Protein AF-0000000078223568 (afdb_homodimer)

Foldseek 3Di:
DCLFEDADDPQLADPQQFKFKFAQAKDKAFPVLVVVVVVLCVVLDDPFKDKDFQFDPFDAFDFDPPDDDDPPDDDRDGDGTITIHGHSHTGMDMDTPADPVSCCVRVVVSQVSDPHGMDMDGSVRVVVVVVVVVVCVVVVVVPPCVVVVVVPPDDDPPDDDDPPDPDDDDDPD/DCLFEDADDPQLADPQQFKAKFAQAKDKAFPVLVVVVVVLCVVLDDPFKDKDFQFDPFDAFDAPPPDPDDPPDDDGDGDGTITIHGHSHTGMDMDGPADPVSCCVRVQVSQVSDPHGMDMDGSVRVVVVVVVVVVCVVVVVVPPCVVVVVVPPDDDPPDDDDPPDPDPDDDPD

Radius of gyration: 29.08 Å; Cα contacts (8 Å, |Δi|>4): 515; chains: 2; bounding box: 41×114×75 Å

Secondary structure (DSSP, 8-state):
-GGG-SB-SSS-S-SSSSEEEEESS-EEEEHHHHHHHHHHHHHH--TTEEEEE-SPPS-EEEE---TT--TT-----EEEEEEEE-BT-EEEEEEES--HHHHHHHHHHHGGGSSS-EEEEEHHHHHHHHHHHHHHHHHHSS---HHHHHHT--S-------SSTTSS-SS--/-GGG-SB-SSS-S-SSSSEEEEESS-EEEEHHHHHHHHHHHHHH--TTEEEEE-SPPS-EEEE---TT--TT-----EEEEEEEE-BT-EEEEEEES--HHHHHHHHHHHGGGSSS-EEEEEHHHHHHHHHHHHHHHHHHSS---HHHHHHT--SS------SSTTTT--S--

Organism: Teladorsagia circumcincta (NCBI:txid45464)

pLDDT: mean 78.75, std 25.07, range [25.09, 98.56]

Nearest PDB structures (foldseek):
  8any-assembly1_N  TM=8.316E-01  e=1.718E-14  Homo sapiens
  7nql-assembly1_BQ  TM=8.366E-01  e=3.138E-14  Sus scrofa
  4ce4-assembly1_Q  TM=8.995E-01  e=3.054E-13  Sus scrofa domesticus
  7paq-assembly1_l  TM=8.897E-01  e=9.389E-10  Mycoplasmoides pneumoniae M129
  6ywy-assembly1_K  TM=8.518E-01  e=1.194E-08  Neurospora crassa

Structure (mmCIF, N/CA/C/O backbone):
data_AF-0000000078223568-model_v1
#
loop_
_entity.id
_entity.type
_entity.pdbx_description
1 polymer 'Large ribosomal subunit protein uL16m'
#
loop_
_atom_site.group_PDB
_atom_site.id
_atom_site.type_symbol
_atom_site.label_atom_id
_atom_site.label_alt_id
_atom_site.label_comp_id
_atom_site.label_asym_id
_atom_site.label_entity_id
_atom_site.label_seq_id
_atom_site.pdbx_PDB_ins_code
_atom_site.Cartn_x
_atom_site.Cartn_y
_atom_site.Cartn_z
_atom_site.occupancy
_atom_site.B_iso_or_equiv
_atom_site.auth_seq_id
_atom_site.auth_comp_id
_atom_site.auth_asym_id
_atom_site.auth_atom_id
_atom_site.pdbx_PDB_model_num
ATOM 1 N N . MET A 1 1 ? 10.602 -10.234 -17.859 1 53.25 1 MET A N 1
ATOM 2 C CA . MET A 1 1 ? 10.203 -9.25 -16.859 1 53.25 1 MET A CA 1
ATOM 3 C C . MET A 1 1 ? 10.461 -9.781 -15.445 1 53.25 1 MET A C 1
ATOM 5 O O . MET A 1 1 ? 9.664 -10.555 -14.914 1 53.25 1 MET A O 1
ATOM 9 N N . ILE A 1 2 ? 11.711 -9.672 -15.023 1 70.88 2 ILE A N 1
ATOM 10 C CA . ILE A 1 2 ? 12.422 -10.398 -13.977 1 70.88 2 ILE A CA 1
ATOM 11 C C . ILE A 1 2 ? 11.852 -10.023 -12.617 1 70.88 2 ILE A C 1
ATOM 13 O O . ILE A 1 2 ? 11.828 -10.852 -11.695 1 70.88 2 ILE A O 1
ATOM 17 N N . GLU A 1 3 ? 11.188 -8.914 -12.531 1 81.5 3 GLU A N 1
ATOM 18 C CA . GLU A 1 3 ? 10.773 -8.406 -11.227 1 81.5 3 GLU A CA 1
ATOM 19 C C . GLU A 1 3 ? 9.617 -9.227 -10.664 1 81.5 3 GLU A C 1
ATOM 21 O O . GLU A 1 3 ? 9.445 -9.305 -9.445 1 81.5 3 GLU A O 1
ATOM 26 N N . ALA A 1 4 ? 8.922 -9.883 -11.445 1 83.94 4 ALA A N 1
ATOM 27 C CA . ALA A 1 4 ? 7.746 -10.633 -11 1 83.94 4 ALA A CA 1
ATOM 28 C C . ALA A 1 4 ? 8.047 -12.125 -10.938 1 83.94 4 ALA A C 1
ATOM 30 O O . ALA A 1 4 ? 7.184 -12.922 -10.547 1 83.94 4 ALA A O 1
ATOM 31 N N . ARG A 1 5 ? 9.258 -12.422 -11.234 1 81.88 5 ARG A N 1
ATOM 32 C CA . ARG A 1 5 ? 9.625 -13.828 -11.242 1 81.88 5 ARG A CA 1
ATOM 33 C C . ARG A 1 5 ? 10.07 -14.289 -9.859 1 81.88 5 ARG A C 1
ATOM 35 O O . ARG A 1 5 ? 10.648 -13.516 -9.094 1 81.88 5 ARG A O 1
ATOM 42 N N . GLY A 1 6 ? 9.742 -15.602 -9.562 1 85.44 6 GLY A N 1
ATOM 43 C CA . GLY A 1 6 ? 10.18 -16.188 -8.305 1 85.44 6 GLY A CA 1
ATOM 44 C C . GLY A 1 6 ? 9.086 -16.25 -7.262 1 85.44 6 GLY A C 1
ATOM 45 O O . GLY A 1 6 ? 7.918 -16 -7.566 1 85.44 6 GLY A O 1
ATOM 46 N N . VAL A 1 7 ? 9.484 -16.766 -6.105 1 86 7 VAL A N 1
ATOM 47 C CA . VAL A 1 7 ? 8.516 -16.984 -5.031 1 86 7 VAL A CA 1
ATOM 48 C C . VAL A 1 7 ? 8.75 -15.961 -3.916 1 86 7 VAL A C 1
ATOM 50 O O . VAL A 1 7 ? 9.891 -15.672 -3.562 1 86 7 VAL A O 1
ATOM 53 N N . GLU A 1 8 ? 7.633 -15.375 -3.516 1 89.56 8 GLU A N 1
ATOM 54 C CA . GLU A 1 8 ? 7.695 -14.492 -2.352 1 89.56 8 GLU A CA 1
ATOM 55 C C . GLU A 1 8 ? 8.07 -15.273 -1.093 1 89.56 8 GLU A C 1
ATOM 57 O O . GLU A 1 8 ? 7.488 -16.312 -0.804 1 89.56 8 GLU A O 1
ATOM 62 N N . GLU A 1 9 ? 8.953 -14.742 -0.254 1 83.88 9 GLU A N 1
ATOM 63 C CA . GLU A 1 9 ? 9.438 -15.484 0.906 1 83.88 9 GLU A CA 1
ATOM 64 C C . GLU A 1 9 ? 8.961 -14.844 2.207 1 83.88 9 GLU A C 1
ATOM 66 O O . GLU A 1 9 ? 8.844 -15.523 3.23 1 83.88 9 GLU A O 1
ATOM 71 N N . VAL A 1 10 ? 8.633 -13.641 2.16 1 85.06 10 VAL A N 1
ATOM 72 C CA . VAL A 1 10 ? 8.43 -12.914 3.41 1 85.06 10 VAL A CA 1
ATOM 73 C C . VAL A 1 10 ? 6.945 -12.625 3.605 1 85.06 10 VAL A C 1
ATOM 75 O O . VAL A 1 10 ? 6.387 -12.891 4.676 1 85.06 10 VAL A O 1
ATOM 78 N N . HIS A 1 11 ? 6.242 -12.164 2.637 1 91.06 11 HIS A N 1
ATOM 79 C CA . HIS A 1 11 ? 4.875 -11.672 2.764 1 91.06 11 HIS A CA 1
ATOM 80 C C . HIS A 1 11 ? 3.865 -12.719 2.307 1 91.06 11 HIS A C 1
ATOM 82 O O . HIS A 1 11 ? 2.957 -12.414 1.529 1 91.06 11 HIS A O 1
ATOM 88 N N . THR A 1 12 ? 4.059 -13.945 2.879 1 92.5 12 THR A N 1
ATOM 89 C CA . THR A 1 12 ? 3.219 -15.055 2.453 1 92.5 12 THR A CA 1
ATOM 90 C C . THR A 1 12 ? 2.184 -15.398 3.523 1 92.5 12 THR A C 1
ATOM 92 O O . THR A 1 12 ? 1.372 -16.312 3.344 1 92.5 12 THR A O 1
ATOM 95 N N . GLU A 1 13 ? 2.215 -14.609 4.645 1 93.88 13 GLU A N 1
ATOM 96 C CA . GLU A 1 13 ? 1.287 -14.852 5.746 1 93.88 13 GLU A CA 1
ATOM 97 C C . GLU A 1 13 ? 0.351 -13.664 5.945 1 93.88 13 GLU A C 1
ATOM 99 O O . GLU A 1 13 ? 0.697 -12.531 5.609 1 93.88 13 GLU A O 1
ATOM 104 N N . LEU A 1 14 ? -0.783 -14.016 6.535 1 94.38 14 LEU A N 1
ATOM 105 C CA . LEU A 1 14 ? -1.735 -12.969 6.871 1 94.38 14 LEU A CA 1
ATOM 106 C C . LEU A 1 14 ? -1.39 -12.328 8.211 1 94.38 14 LEU A C 1
ATOM 108 O O . LEU A 1 14 ? -1.315 -13.016 9.234 1 94.38 14 LEU A O 1
ATOM 112 N N . ILE A 1 15 ? -1.314 -11.055 8.219 1 91.25 15 ILE A N 1
ATOM 113 C CA . ILE A 1 15 ? -0.954 -10.32 9.43 1 91.25 15 ILE A CA 1
ATOM 114 C C . ILE A 1 15 ? -2.145 -10.289 10.391 1 91.25 15 ILE A C 1
ATOM 116 O O . ILE A 1 15 ? -1.977 -10.414 11.602 1 91.25 15 ILE A O 1
ATOM 120 N N . HIS A 1 16 ? -3.307 -10.109 9.844 1 92.25 16 HIS A N 1
ATOM 121 C CA . HIS A 1 16 ? -4.504 -10.008 10.672 1 92.25 16 HIS A CA 1
ATOM 122 C C . HIS A 1 16 ? -5.191 -11.359 10.812 1 92.25 16 HIS A C 1
ATOM 124 O O . HIS A 1 16 ? -6.258 -11.453 11.422 1 92.25 16 HIS A O 1
ATOM 130 N N . GLU A 1 17 ? -4.699 -12.328 10.125 1 94.56 17 GLU A N 1
ATOM 131 C CA . GLU A 1 17 ? -5.027 -13.734 10.312 1 94.56 17 GLU A CA 1
ATOM 132 C C . GLU A 1 17 ? -6.5 -14.008 10.008 1 94.56 17 GLU A C 1
ATOM 134 O O . GLU A 1 17 ? -7.176 -14.703 10.766 1 94.56 17 GLU A O 1
ATOM 139 N N . GLN A 1 18 ? -7.008 -13.406 9.047 1 96.19 18 GLN A N 1
ATOM 140 C CA . GLN A 1 18 ? -8.391 -13.664 8.68 1 96.19 18 GLN A CA 1
ATOM 141 C C . GLN A 1 18 ? -8.516 -14.031 7.199 1 96.19 18 GLN A C 1
ATOM 143 O O . GLN A 1 18 ? -8.375 -15.195 6.828 1 96.19 18 GLN A O 1
ATOM 148 N N . TYR A 1 19 ? -8.57 -13.008 6.27 1 98 19 TYR A N 1
ATOM 149 C CA . TYR A 1 19 ? -8.797 -13.352 4.871 1 98 19 TYR A CA 1
ATOM 150 C C . TYR A 1 19 ? -7.973 -12.461 3.947 1 98 19 TYR A C 1
ATOM 152 O O . TYR A 1 19 ? -7.504 -11.398 4.355 1 98 19 TYR A O 1
ATOM 160 N N . GLY A 1 20 ? -7.762 -12.945 2.705 1 98.12 20 GLY A N 1
ATOM 161 C CA . GLY A 1 20 ? -7.055 -12.109 1.748 1 98.12 20 GLY A CA 1
ATOM 162 C C . GLY A 1 20 ? -6.973 -12.719 0.365 1 98.12 20 GLY A C 1
ATOM 163 O O . GLY A 1 20 ? -7.699 -13.664 0.055 1 98.12 20 GLY A O 1
ATOM 164 N N . LEU A 1 21 ? -6.254 -12.039 -0.478 1 98.56 21 LEU A N 1
ATOM 165 C CA . LEU A 1 21 ? -5.906 -12.516 -1.815 1 98.56 21 LEU A CA 1
ATOM 166 C C . LEU A 1 21 ? -4.414 -12.797 -1.92 1 98.56 21 LEU A C 1
ATOM 168 O O . LEU A 1 21 ? -3.592 -12.016 -1.431 1 98.56 21 LEU A O 1
ATOM 172 N N . ALA A 1 22 ? -4.109 -13.938 -2.537 1 98.31 22 ALA A N 1
ATOM 173 C CA . ALA A 1 22 ? -2.703 -14.305 -2.711 1 98.31 22 ALA A CA 1
ATOM 174 C C . ALA A 1 22 ? -2.41 -14.68 -4.16 1 98.31 22 ALA A C 1
ATOM 176 O O . ALA A 1 22 ? -3.225 -15.336 -4.812 1 98.31 22 ALA A O 1
ATOM 177 N N . ALA A 1 23 ? -1.229 -14.281 -4.598 1 98.31 23 ALA A N 1
ATOM 178 C CA . ALA A 1 23 ? -0.79 -14.664 -5.938 1 98.31 23 ALA A CA 1
ATOM 179 C C . ALA A 1 23 ? -0.414 -16.141 -5.988 1 98.31 23 ALA A C 1
ATOM 181 O O . ALA A 1 23 ? 0.386 -16.609 -5.18 1 98.31 23 ALA A O 1
ATOM 182 N N . ILE A 1 24 ? -1.039 -16.844 -6.953 1 96.88 24 ILE A N 1
ATOM 183 C CA . ILE A 1 24 ? -0.607 -18.219 -7.203 1 96.88 24 ILE A CA 1
ATOM 184 C C . ILE A 1 24 ? 0.678 -18.203 -8.031 1 96.88 24 ILE A C 1
ATOM 186 O O . ILE A 1 24 ? 1.633 -18.922 -7.707 1 96.88 24 ILE A O 1
ATOM 190 N N . SER A 1 25 ? 0.684 -17.406 -9.062 1 96.44 25 SER A N 1
ATOM 191 C CA . SER A 1 25 ? 1.869 -17.125 -9.867 1 96.44 25 SER A CA 1
ATOM 192 C C . SER A 1 25 ? 2.16 -15.625 -9.922 1 96.44 25 SER A C 1
ATOM 194 O O . SER A 1 25 ? 1.294 -14.812 -9.602 1 96.44 25 SER A O 1
ATOM 196 N N . GLY A 1 26 ? 3.369 -15.312 -10.289 1 95.81 26 GLY A N 1
ATOM 197 C CA . GLY A 1 26 ? 3.75 -13.914 -10.359 1 95.81 26 GLY A CA 1
ATOM 198 C C . GLY A 1 26 ? 3.092 -13.172 -11.516 1 95.81 26 GLY A C 1
ATOM 199 O O . GLY A 1 26 ? 2.568 -13.797 -12.438 1 95.81 26 GLY A O 1
ATOM 200 N N . GLY A 1 27 ? 3.102 -11.812 -11.375 1 97.12 27 GLY A N 1
ATOM 201 C CA . GLY A 1 27 ? 2.52 -10.969 -12.414 1 97.12 27 GLY A CA 1
ATOM 202 C C . GLY A 1 27 ? 2.609 -9.492 -12.094 1 97.12 27 GLY A C 1
ATOM 203 O O . GLY A 1 27 ? 3.416 -9.078 -11.266 1 97.12 27 GLY A O 1
ATOM 204 N N . PHE A 1 28 ? 1.797 -8.719 -12.891 1 97.25 28 PHE A N 1
ATOM 205 C CA . PHE A 1 28 ? 1.845 -7.266 -12.766 1 97.25 28 PHE A CA 1
ATOM 206 C C . PHE A 1 28 ? 0.455 -6.699 -12.508 1 97.25 28 PHE A C 1
ATOM 208 O O . PHE A 1 28 ? -0.512 -7.09 -13.172 1 97.25 28 PHE A O 1
ATOM 215 N N . ILE A 1 29 ? 0.398 -5.793 -11.539 1 97.88 29 ILE A N 1
ATOM 216 C CA . ILE A 1 29 ? -0.864 -5.137 -11.219 1 97.88 29 ILE A CA 1
ATOM 217 C C . ILE A 1 29 ? -0.844 -3.699 -11.742 1 97.88 29 ILE A C 1
ATOM 219 O O . ILE A 1 29 ? 0.101 -2.951 -11.477 1 97.88 29 ILE A O 1
ATOM 223 N N . THR A 1 30 ? -1.879 -3.307 -12.461 1 96.19 30 THR A N 1
ATOM 224 C CA . THR A 1 30 ? -1.957 -1.97 -13.039 1 96.19 30 THR A CA 1
ATOM 225 C C . THR A 1 30 ? -2.754 -1.035 -12.133 1 96.19 30 THR A C 1
ATOM 227 O O . THR A 1 30 ? -3.461 -1.489 -11.227 1 96.19 30 THR A O 1
ATOM 230 N N . ALA A 1 31 ? -2.658 0.25 -12.438 1 95.81 31 ALA A N 1
ATOM 231 C CA . ALA A 1 31 ? -3.461 1.223 -11.695 1 95.81 31 ALA A CA 1
ATOM 232 C C . ALA A 1 31 ? -4.953 0.974 -11.898 1 95.81 31 ALA A C 1
ATOM 234 O O . ALA A 1 31 ? -5.758 1.194 -10.992 1 95.81 31 ALA A O 1
ATOM 235 N N . GLU A 1 32 ? -5.277 0.503 -13.039 1 95.38 32 GLU A N 1
ATOM 236 C CA . GLU A 1 32 ? -6.672 0.173 -13.328 1 95.38 32 GLU A CA 1
ATOM 237 C C . GLU A 1 32 ? -7.152 -0.989 -12.461 1 95.38 32 GLU A C 1
ATOM 239 O O . GLU A 1 32 ? -8.305 -1.002 -12.016 1 95.38 32 GLU A O 1
ATOM 244 N N . ASP A 1 33 ? -6.301 -1.96 -12.344 1 97.69 33 ASP A N 1
ATOM 245 C CA . ASP A 1 33 ? -6.621 -3.068 -11.453 1 97.69 33 ASP A CA 1
ATOM 246 C C . ASP A 1 33 ? -6.852 -2.574 -10.023 1 97.69 33 ASP A C 1
ATOM 248 O O . ASP A 1 33 ? -7.84 -2.947 -9.383 1 97.69 33 ASP A O 1
ATOM 252 N N . PHE A 1 34 ? -5.969 -1.743 -9.57 1 98.06 34 PHE A N 1
ATOM 253 C CA . PHE A 1 34 ? -6.109 -1.183 -8.234 1 98.06 34 PHE A CA 1
ATOM 254 C C . PHE A 1 34 ? -7.418 -0.414 -8.102 1 98.06 34 PHE A C 1
ATOM 256 O O . PHE A 1 34 ? -8.117 -0.537 -7.094 1 98.06 34 PHE A O 1
ATOM 263 N N . LYS A 1 35 ? -7.727 0.377 -9.102 1 97.38 35 LYS A N 1
ATOM 264 C CA . LYS A 1 35 ? -8.977 1.132 -9.086 1 97.38 35 LYS A CA 1
ATOM 265 C C . LYS A 1 35 ? -10.18 0.202 -8.953 1 97.38 35 LYS A C 1
ATOM 267 O O . LYS A 1 35 ? -11.031 0.398 -8.086 1 97.38 35 LYS A O 1
ATOM 272 N N . PHE A 1 36 ? -10.18 -0.738 -9.781 1 97.38 36 PHE A N 1
ATOM 273 C CA . PHE A 1 36 ? -11.297 -1.672 -9.805 1 97.38 36 PHE A CA 1
ATOM 274 C C . PHE A 1 36 ? -11.469 -2.34 -8.445 1 97.38 36 PHE A C 1
ATOM 276 O O . PHE A 1 36 ? -12.57 -2.354 -7.895 1 97.38 36 PHE A O 1
ATOM 283 N N . ILE A 1 37 ? -10.43 -2.818 -7.891 1 97.69 37 ILE A N 1
ATOM 284 C CA . ILE A 1 37 ? -10.461 -3.559 -6.633 1 97.69 37 ILE A CA 1
ATOM 285 C C . ILE A 1 37 ? -10.812 -2.611 -5.484 1 97.69 37 ILE A C 1
ATOM 287 O O . ILE A 1 37 ? -11.625 -2.943 -4.625 1 97.69 37 ILE A O 1
ATOM 291 N N . GLN A 1 38 ? -10.195 -1.481 -5.52 1 96.38 38 GLN A N 1
ATOM 292 C CA . GLN A 1 38 ? -10.453 -0.484 -4.484 1 96.38 38 GLN A CA 1
ATOM 293 C C . GLN A 1 38 ? -11.93 -0.117 -4.43 1 96.38 38 GLN A C 1
ATOM 295 O O . GLN A 1 38 ? -12.531 -0.089 -3.352 1 96.38 38 GLN A O 1
ATOM 300 N N . GLU A 1 39 ? -12.469 0.148 -5.508 1 96.06 39 GLU A N 1
ATOM 301 C CA . GLU A 1 39 ? -13.875 0.542 -5.559 1 96.06 39 GLU A CA 1
ATOM 302 C C . GLU A 1 39 ? -14.781 -0.577 -5.055 1 96.06 39 GLU A C 1
ATOM 304 O O . GLU A 1 39 ? -15.742 -0.322 -4.32 1 96.06 39 GLU A O 1
ATOM 309 N N . ARG A 1 40 ? -14.508 -1.77 -5.457 1 96.31 40 ARG A N 1
ATOM 310 C CA . ARG A 1 40 ? -15.328 -2.91 -5.059 1 96.31 40 ARG A CA 1
ATOM 311 C C . ARG A 1 40 ? -15.188 -3.193 -3.568 1 96.31 40 ARG A C 1
ATOM 313 O O . ARG A 1 40 ? -16.172 -3.475 -2.887 1 96.31 40 ARG A O 1
ATOM 320 N N . VAL A 1 41 ? -13.984 -3.102 -3.111 1 95.94 41 VAL A N 1
ATOM 321 C CA . VAL A 1 41 ? -13.734 -3.314 -1.689 1 95.94 41 VAL A CA 1
ATOM 322 C C . VAL A 1 41 ? -14.445 -2.246 -0.869 1 95.94 41 VAL A C 1
ATOM 324 O O . VAL A 1 41 ? -15.117 -2.559 0.118 1 95.94 41 VAL A O 1
ATOM 327 N N . ASN A 1 42 ? -14.32 -1.02 -1.325 1 93.31 42 ASN A N 1
ATOM 328 C CA . ASN A 1 42 ? -14.938 0.082 -0.601 1 93.31 42 ASN A CA 1
ATOM 329 C C . ASN A 1 42 ? -16.453 -0.068 -0.549 1 93.31 42 ASN A C 1
ATOM 331 O O . ASN A 1 42 ? -17.094 0.282 0.45 1 93.31 42 ASN A O 1
ATOM 335 N N . LYS A 1 43 ? -17.031 -0.569 -1.552 1 95.62 43 LYS A N 1
ATOM 336 C CA . LYS A 1 43 ? -18.469 -0.742 -1.647 1 95.62 43 LYS A CA 1
ATOM 337 C C . LYS A 1 43 ? -18.953 -1.862 -0.731 1 95.62 43 LYS A C 1
ATOM 339 O O . LYS A 1 43 ? -20.062 -1.808 -0.209 1 95.62 43 LYS A O 1
ATOM 344 N N . ASN A 1 44 ? -18.156 -2.832 -0.478 1 96 44 ASN A N 1
ATOM 345 C CA . ASN A 1 44 ? -18.609 -4.035 0.217 1 96 44 ASN A CA 1
ATOM 346 C C . ASN A 1 44 ? -18.25 -3.99 1.7 1 96 44 ASN A C 1
ATOM 348 O O . ASN A 1 44 ? -18.812 -4.738 2.502 1 96 44 ASN A O 1
ATOM 352 N N . LEU A 1 45 ? -17.219 -3.16 2.039 1 95.19 45 LEU A N 1
ATOM 353 C CA . LEU A 1 45 ? -16.797 -3.105 3.432 1 95.19 45 LEU A CA 1
ATOM 354 C C . LEU A 1 45 ? -17.859 -2.461 4.309 1 95.19 45 LEU A C 1
ATOM 356 O O . LEU A 1 45 ? -18.469 -1.455 3.924 1 95.19 45 LEU A O 1
ATOM 360 N N . ARG A 1 46 ? -18.125 -3.078 5.488 1 94.75 46 ARG A N 1
ATOM 361 C CA . ARG A 1 46 ? -19.078 -2.561 6.465 1 94.75 46 ARG A CA 1
ATOM 362 C C . ARG A 1 46 ? -18.359 -1.979 7.676 1 94.75 46 ARG A C 1
ATOM 364 O O . ARG A 1 46 ? -17.125 -1.955 7.719 1 94.75 46 ARG A O 1
ATOM 371 N N . ASP A 1 47 ? -19.172 -1.557 8.648 1 91.81 47 ASP A N 1
ATOM 372 C CA . ASP A 1 47 ? -18.609 -0.979 9.867 1 91.81 47 ASP A CA 1
ATOM 373 C C . ASP A 1 47 ? -17.719 -1.984 10.586 1 91.81 47 ASP A C 1
ATOM 375 O O . ASP A 1 47 ? -18.047 -3.168 10.672 1 91.81 47 ASP A O 1
ATOM 379 N N . ARG A 1 48 ? -16.562 -1.591 11.109 1 94.88 48 ARG A N 1
ATOM 380 C CA . ARG A 1 48 ? -15.609 -2.361 11.906 1 94.88 48 ARG A CA 1
ATOM 381 C C . ARG A 1 48 ? -14.914 -3.418 11.047 1 94.88 48 ARG A C 1
ATOM 383 O O . ARG A 1 48 ? -14.508 -4.461 11.562 1 94.88 48 ARG A O 1
ATOM 390 N N . GLN A 1 49 ? -14.992 -3.232 9.703 1 95.94 49 GLN A N 1
ATOM 391 C CA . GLN A 1 49 ? -14.211 -4.039 8.766 1 95.94 49 GLN A CA 1
ATOM 392 C C . GLN A 1 49 ? -13.133 -3.205 8.094 1 95.94 49 GLN A C 1
ATOM 394 O O . GLN A 1 49 ? -13.227 -1.977 8.047 1 95.94 49 GLN A O 1
ATOM 399 N N . PHE A 1 50 ? -12.039 -3.887 7.633 1 94.25 50 PHE A N 1
ATOM 400 C CA . PHE A 1 50 ? -10.969 -3.143 6.98 1 94.25 50 PHE A CA 1
ATOM 401 C C . PHE A 1 50 ? -10.359 -3.953 5.844 1 94.25 50 PHE A C 1
ATOM 403 O O . PHE A 1 50 ? -10.539 -5.172 5.777 1 94.25 50 PHE A O 1
ATOM 410 N N . ALA A 1 51 ? -9.773 -3.219 4.961 1 96.38 51 ALA A N 1
ATOM 411 C CA . ALA A 1 51 ? -8.961 -3.787 3.891 1 96.38 51 ALA A CA 1
ATOM 412 C C . ALA A 1 51 ? -7.613 -3.08 3.797 1 96.38 51 ALA A C 1
ATOM 414 O O . ALA A 1 51 ? -7.539 -1.852 3.879 1 96.38 51 ALA A O 1
ATOM 415 N N . ILE A 1 52 ? -6.539 -3.895 3.635 1 95.19 52 ILE A N 1
ATOM 416 C CA . ILE A 1 52 ? -5.184 -3.354 3.596 1 95.19 52 ILE A CA 1
ATOM 417 C C . ILE A 1 52 ? -4.422 -3.951 2.416 1 95.19 52 ILE A C 1
ATOM 419 O O . ILE A 1 52 ? -4.379 -5.172 2.25 1 95.19 52 ILE A O 1
ATOM 423 N N . TRP A 1 53 ? -3.889 -3.08 1.62 1 97.5 53 TRP A N 1
ATOM 424 C CA . TRP A 1 53 ? -3.01 -3.543 0.552 1 97.5 53 TRP A CA 1
ATOM 425 C C . TRP A 1 53 ? -1.701 -4.086 1.12 1 97.5 53 TRP A C 1
ATOM 427 O O . TRP A 1 53 ? -1.108 -3.48 2.016 1 97.5 53 TRP A O 1
ATOM 437 N N . ARG A 1 54 ? -1.273 -5.188 0.581 1 97.12 54 ARG A N 1
ATOM 438 C CA . ARG A 1 54 ? -0.046 -5.828 1.04 1 97.12 54 ARG A CA 1
ATOM 439 C C . ARG A 1 54 ? 1.014 -5.836 -0.056 1 97.12 54 ARG A C 1
ATOM 441 O O . ARG A 1 54 ? 1.926 -6.664 -0.042 1 97.12 54 ARG A O 1
ATOM 448 N N . VAL A 1 55 ? 0.841 -5.012 -1.041 1 97.25 55 VAL A N 1
ATOM 449 C CA . VAL A 1 55 ? 1.804 -4.812 -2.119 1 97.25 55 VAL A CA 1
ATOM 450 C C . VAL A 1 55 ? 2.076 -3.318 -2.297 1 97.25 55 VAL A C 1
ATOM 452 O O . VAL A 1 55 ? 1.289 -2.48 -1.851 1 97.25 55 VAL A O 1
ATOM 455 N N . ASP A 1 56 ? 3.133 -3.025 -2.936 1 96.62 56 ASP A N 1
ATOM 456 C CA . ASP A 1 56 ? 3.502 -1.633 -3.174 1 96.62 56 ASP A CA 1
ATOM 457 C C . ASP A 1 56 ? 2.617 -1.006 -4.25 1 96.62 56 ASP A C 1
ATOM 459 O O . ASP A 1 56 ? 2.059 -1.713 -5.09 1 96.62 56 ASP A O 1
ATOM 463 N N . PRO A 1 57 ? 2.533 0.344 -4.25 1 98.19 57 PRO A N 1
ATOM 464 C CA . PRO A 1 57 ? 1.884 1.011 -5.379 1 98.19 57 PRO A CA 1
ATOM 465 C C . PRO A 1 57 ? 2.633 0.804 -6.695 1 98.19 57 PRO A C 1
ATOM 467 O O . PRO A 1 57 ? 3.812 0.446 -6.688 1 98.19 57 PRO A O 1
ATOM 470 N N . PRO A 1 58 ? 1.933 0.999 -7.781 1 97.69 58 PRO A N 1
ATOM 471 C CA . PRO A 1 58 ? 2.619 0.892 -9.07 1 97.69 58 PRO A CA 1
ATOM 472 C C . PRO A 1 58 ? 3.781 1.874 -9.203 1 97.69 58 PRO A C 1
ATOM 474 O O . PRO A 1 58 ? 3.6 3.08 -9.016 1 97.69 58 PRO A O 1
ATOM 477 N N . TRP A 1 59 ? 4.891 1.347 -9.508 1 94.38 59 TRP A N 1
ATOM 478 C CA . TRP A 1 59 ? 6.074 2.197 -9.586 1 94.38 59 TRP A CA 1
ATOM 479 C C . TRP A 1 59 ? 6.941 1.816 -10.773 1 94.38 59 TRP A C 1
ATOM 481 O O . TRP A 1 59 ? 7.781 2.605 -11.219 1 94.38 59 TRP A O 1
ATOM 491 N N . LEU A 1 60 ? 6.844 0.616 -11.289 1 94.31 60 LEU A N 1
ATOM 492 C CA . LEU A 1 60 ? 7.672 0.1 -12.375 1 94.31 60 LEU A CA 1
ATOM 493 C C . LEU A 1 60 ? 7.148 0.566 -13.727 1 94.31 60 LEU A C 1
ATOM 495 O O . LEU A 1 60 ? 6.039 0.202 -14.125 1 94.31 60 LEU A O 1
ATOM 499 N N . PRO A 1 61 ? 7.945 1.334 -14.508 1 92.56 61 PRO A N 1
ATOM 500 C CA . PRO A 1 61 ? 7.469 1.84 -15.797 1 92.56 61 PRO A CA 1
ATOM 501 C C . PRO A 1 61 ? 7.422 0.759 -16.875 1 92.56 61 PRO A C 1
ATOM 503 O O . PRO A 1 61 ? 8.297 -0.113 -16.922 1 92.56 61 PRO A O 1
ATOM 506 N N . ARG A 1 62 ? 6.355 0.799 -17.609 1 89 62 ARG A N 1
ATOM 507 C CA . ARG A 1 62 ? 6.234 -0.033 -18.812 1 89 62 ARG A CA 1
ATOM 508 C C . ARG A 1 62 ? 6.129 0.823 -20.062 1 89 62 ARG A C 1
ATOM 510 O O . ARG A 1 62 ? 5.422 1.832 -20.078 1 89 62 ARG A O 1
ATOM 517 N N . THR A 1 63 ? 7.035 0.528 -21.062 1 80.75 63 THR A N 1
ATOM 518 C CA . THR A 1 63 ? 7.059 1.317 -22.281 1 80.75 63 THR A CA 1
ATOM 519 C C . THR A 1 63 ? 6.348 0.582 -23.422 1 80.75 63 THR A C 1
ATOM 521 O O . THR A 1 63 ? 6.234 -0.645 -23.391 1 80.75 63 THR A O 1
ATOM 524 N N . LYS A 1 64 ? 5.539 1.382 -24.188 1 66.38 64 LYS A N 1
ATOM 525 C CA . LYS A 1 64 ? 4.949 0.82 -25.406 1 66.38 64 LYS A CA 1
ATOM 526 C C . LYS A 1 64 ? 5.996 0.658 -26.5 1 66.38 64 LYS A C 1
ATOM 528 O O . LYS A 1 64 ? 6.777 1.574 -26.75 1 66.38 64 LYS A O 1
ATOM 533 N N . LYS A 1 65 ? 6.289 -0.595 -26.656 1 57.88 65 LYS A N 1
ATOM 534 C CA . LYS A 1 65 ? 7.102 -0.729 -27.859 1 57.88 65 LYS A CA 1
ATOM 535 C C . LYS A 1 65 ? 6.344 -0.242 -29.094 1 57.88 65 LYS A C 1
ATOM 537 O O . LYS A 1 65 ? 5.199 -0.635 -29.312 1 57.88 65 LYS A O 1
ATOM 542 N N . ALA A 1 66 ? 6.559 0.905 -29.562 1 52.84 66 ALA A N 1
ATOM 543 C CA . ALA A 1 66 ? 5.957 1.303 -30.844 1 52.84 66 ALA A CA 1
ATOM 544 C C . ALA A 1 66 ? 6.23 0.265 -31.922 1 52.84 66 ALA A C 1
ATOM 546 O O . ALA A 1 66 ? 7.355 -0.223 -32.062 1 52.84 66 ALA A O 1
ATOM 547 N N . GLN A 1 67 ? 5.215 -0.247 -32.375 1 48.22 67 GLN A N 1
ATOM 548 C CA . GLN A 1 67 ? 5.371 -0.927 -33.656 1 48.22 67 GLN A CA 1
ATOM 549 C C . GLN A 1 67 ? 6.141 -0.06 -34.656 1 48.22 67 GLN A C 1
ATOM 551 O O . GLN A 1 67 ? 5.801 1.107 -34.844 1 48.22 67 GLN A O 1
ATOM 556 N N . GLY A 1 68 ? 7.41 -0.427 -35.094 1 54.53 68 GLY A N 1
ATOM 557 C CA . GLY A 1 68 ? 8.219 0.079 -36.188 1 54.53 68 GLY A CA 1
ATOM 558 C C . GLY A 1 68 ? 9.445 0.84 -35.719 1 54.53 68 GLY A C 1
ATOM 559 O O . GLY A 1 68 ? 10.016 1.627 -36.5 1 54.53 68 GLY A O 1
ATOM 560 N N . THR A 1 69 ? 9.445 1.075 -34.469 1 52.38 69 THR A N 1
ATOM 561 C CA . THR A 1 69 ? 10.625 1.895 -34.219 1 52.38 69 THR A CA 1
ATOM 562 C C . THR A 1 69 ? 11.898 1.076 -34.406 1 52.38 69 THR A C 1
ATOM 564 O O . THR A 1 69 ? 11.992 -0.053 -33.906 1 52.38 69 THR A O 1
ATOM 567 N N . ARG A 1 70 ? 12.695 1.438 -35.438 1 51.66 70 ARG A N 1
ATOM 568 C CA . ARG A 1 70 ? 14.047 0.961 -35.688 1 51.66 70 ARG A CA 1
ATOM 569 C C . ARG A 1 70 ? 14.867 0.91 -34.406 1 51.66 70 ARG A C 1
ATOM 571 O O . ARG A 1 70 ? 14.594 1.653 -33.469 1 51.66 70 ARG A O 1
ATOM 578 N N . LEU A 1 71 ? 15.57 0.037 -34.125 1 56.47 71 LEU A N 1
ATOM 579 C CA . LEU A 1 71 ? 16.391 -0.334 -32.969 1 56.47 71 LEU A CA 1
ATOM 580 C C . LEU A 1 71 ? 16.938 0.905 -32.25 1 56.47 71 LEU A C 1
ATOM 582 O O . LEU A 1 71 ? 17.094 0.919 -31.047 1 56.47 71 LEU A O 1
ATOM 586 N N . GLY A 1 72 ? 17.281 1.846 -32.969 1 50.47 72 GLY A N 1
ATOM 587 C CA . GLY A 1 72 ? 17.953 3.059 -32.531 1 50.47 72 GLY A CA 1
ATOM 588 C C . GLY A 1 72 ? 17 4.102 -31.984 1 50.47 72 GLY A C 1
ATOM 589 O O . GLY A 1 72 ? 17.406 5.25 -31.75 1 50.47 72 GLY A O 1
ATOM 590 N N . GLY A 1 73 ? 15.719 3.973 -32.188 1 48.09 73 GLY A N 1
ATOM 591 C CA . GLY A 1 73 ? 14.867 5.133 -31.953 1 48.09 73 GLY A CA 1
ATOM 592 C C . GLY A 1 73 ? 14.688 5.449 -30.484 1 48.09 73 GLY A C 1
ATOM 593 O O . GLY A 1 73 ? 15.039 4.645 -29.625 1 48.09 73 GLY A O 1
ATOM 594 N N . GLY A 1 74 ? 14.062 6.805 -30.109 1 50.53 74 GLY A N 1
ATOM 595 C CA . GLY A 1 74 ? 13.852 7.551 -28.875 1 50.53 74 GLY A CA 1
ATOM 596 C C . GLY A 1 74 ? 13.219 6.723 -27.781 1 50.53 74 GLY A C 1
ATOM 597 O O . GLY A 1 74 ? 12.805 5.586 -28.016 1 50.53 74 GLY A O 1
ATOM 598 N N . LYS A 1 75 ? 13.562 7.18 -26.594 1 51.81 75 LYS A N 1
ATOM 599 C CA . LYS A 1 75 ? 13.039 6.582 -25.359 1 51.81 75 LYS A CA 1
ATOM 600 C C . LYS A 1 75 ? 11.531 6.355 -25.469 1 51.81 75 LYS A C 1
ATOM 602 O O . LYS A 1 75 ? 10.797 7.246 -25.906 1 51.81 75 LYS A O 1
ATOM 607 N N . GLY A 1 76 ? 11.141 5.176 -25.938 1 52.88 76 GLY A N 1
ATOM 608 C CA . GLY A 1 76 ? 9.711 4.91 -25.938 1 52.88 76 GLY A CA 1
ATOM 609 C C . GLY A 1 76 ? 8.977 5.605 -24.797 1 52.88 76 GLY A C 1
ATOM 610 O O . GLY A 1 76 ? 9.57 5.906 -23.766 1 52.88 76 GLY A O 1
ATOM 611 N N . SER A 1 77 ? 7.953 6.402 -25.078 1 66.88 77 SER A N 1
ATOM 612 C CA . SER A 1 77 ? 7.152 7.137 -24.109 1 66.88 77 SER A CA 1
ATOM 613 C C . SER A 1 77 ? 6.547 6.203 -23.062 1 66.88 77 SER A C 1
ATOM 615 O O . SER A 1 77 ? 6.086 5.109 -23.406 1 66.88 77 SER A O 1
ATOM 617 N N . ILE A 1 78 ? 6.934 6.328 -21.812 1 68.31 78 ILE A N 1
ATOM 618 C CA . ILE A 1 78 ? 6.309 5.586 -20.719 1 68.31 78 ILE A CA 1
ATOM 619 C C . ILE A 1 78 ? 4.789 5.598 -20.891 1 68.31 78 ILE A C 1
ATOM 621 O O . ILE A 1 78 ? 4.184 6.66 -21.047 1 68.31 78 ILE A O 1
ATOM 625 N N . GLN A 1 79 ? 4.254 4.434 -20.969 1 76.44 79 GLN A N 1
ATOM 626 C CA . GLN A 1 79 ? 2.811 4.312 -21.125 1 76.44 79 GLN A CA 1
ATOM 627 C C . GLN A 1 79 ? 2.109 4.285 -19.766 1 76.44 79 GLN A C 1
ATOM 629 O O . GLN A 1 79 ? 1.146 5.02 -19.547 1 76.44 79 GLN A O 1
ATOM 634 N N . HIS A 1 80 ? 2.621 3.371 -18.891 1 89.88 80 HIS A N 1
ATOM 635 C CA . HIS A 1 80 ? 1.991 3.256 -17.594 1 89.88 80 HIS A CA 1
ATOM 636 C C . HIS A 1 80 ? 2.934 2.609 -16.578 1 89.88 80 HIS A C 1
ATOM 638 O O . HIS A 1 80 ? 4.047 2.209 -16.922 1 89.88 80 HIS A O 1
ATOM 644 N N . TYR A 1 81 ? 2.516 2.602 -15.352 1 94.31 81 TYR A N 1
ATOM 645 C CA . TYR A 1 81 ? 3.262 1.98 -14.258 1 94.31 81 TYR A CA 1
ATOM 646 C C . TYR A 1 81 ? 2.543 0.739 -13.742 1 94.31 81 TYR A C 1
ATOM 648 O O . TYR A 1 81 ? 1.312 0.678 -13.75 1 94.31 81 TYR A O 1
ATOM 656 N N . VAL A 1 82 ? 3.387 -0.215 -13.281 1 96.69 82 VAL A N 1
ATOM 657 C CA . VAL A 1 82 ? 2.787 -1.431 -12.742 1 96.69 82 VAL A CA 1
ATOM 658 C C . VAL A 1 82 ? 3.479 -1.809 -11.438 1 96.69 82 VAL A C 1
ATOM 660 O O . VAL A 1 82 ? 4.562 -1.306 -11.133 1 96.69 82 VAL A O 1
ATOM 663 N N . THR A 1 83 ? 2.83 -2.666 -10.648 1 97.81 83 THR A N 1
ATOM 664 C CA . THR A 1 83 ? 3.387 -3.301 -9.453 1 97.81 83 THR A CA 1
ATOM 665 C C . THR A 1 83 ? 3.768 -4.75 -9.742 1 97.81 83 THR A C 1
ATOM 667 O O . THR A 1 83 ? 2.902 -5.578 -10.031 1 97.81 83 THR A O 1
ATOM 670 N N . PRO A 1 84 ? 5.039 -5.074 -9.68 1 97.06 84 PRO A N 1
ATOM 671 C CA . PRO A 1 84 ? 5.395 -6.488 -9.812 1 97.06 84 PRO A CA 1
ATOM 672 C C . PRO A 1 84 ? 5.07 -7.297 -8.555 1 97.06 84 PRO A C 1
ATOM 674 O O . PRO A 1 84 ? 5.281 -6.816 -7.441 1 97.06 84 PRO A O 1
ATOM 677 N N . VAL A 1 85 ? 4.555 -8.492 -8.727 1 97.56 85 VAL A N 1
ATOM 678 C CA . VAL A 1 85 ? 4.195 -9.375 -7.629 1 97.56 85 VAL A CA 1
ATOM 679 C C . VAL A 1 85 ? 4.75 -10.773 -7.887 1 97.56 85 VAL A C 1
ATOM 681 O O . VAL A 1 85 ? 4.625 -11.305 -8.992 1 97.56 85 VAL A O 1
ATOM 684 N N . LYS A 1 86 ? 5.387 -11.367 -6.891 1 97.25 86 LYS A N 1
ATOM 685 C CA . LYS A 1 86 ? 5.898 -12.727 -6.98 1 97.25 86 LYS A CA 1
ATOM 686 C C . LYS A 1 86 ? 4.848 -13.742 -6.523 1 97.25 86 LYS A C 1
ATOM 688 O O . LYS A 1 86 ? 3.861 -13.375 -5.887 1 97.25 86 LYS A O 1
ATOM 693 N N . ALA A 1 87 ? 5.113 -14.969 -6.855 1 97 87 ALA A N 1
ATOM 694 C CA . ALA A 1 87 ? 4.223 -16.031 -6.414 1 97 87 ALA A CA 1
ATOM 695 C C . ALA A 1 87 ? 4.156 -16.109 -4.895 1 97 87 ALA A C 1
ATOM 697 O O . ALA A 1 87 ? 5.16 -15.883 -4.211 1 97 87 ALA A O 1
ATOM 698 N N . LYS A 1 88 ? 2.922 -16.406 -4.367 1 96.88 88 LYS A N 1
ATOM 699 C CA . LYS A 1 88 ? 2.625 -16.641 -2.955 1 96.88 88 LYS A CA 1
ATOM 700 C C . LYS A 1 88 ? 2.475 -15.32 -2.205 1 96.88 88 LYS A C 1
ATOM 702 O O . LYS A 1 88 ? 2.104 -15.305 -1.029 1 96.88 88 LYS A O 1
ATOM 707 N N . ARG A 1 89 ? 2.664 -14.211 -2.859 1 97.88 89 ARG A N 1
ATOM 708 C CA . ARG A 1 89 ? 2.549 -12.906 -2.23 1 97.88 89 ARG A CA 1
ATOM 709 C C . ARG A 1 89 ? 1.103 -12.609 -1.845 1 97.88 89 ARG A C 1
ATOM 711 O O . ARG A 1 89 ? 0.196 -12.734 -2.672 1 97.88 89 ARG A O 1
ATOM 718 N N . ILE A 1 90 ? 0.918 -12.25 -0.573 1 98 90 ILE A N 1
ATOM 719 C CA . ILE A 1 90 ? -0.376 -11.703 -0.179 1 98 90 ILE A CA 1
ATOM 720 C C . ILE A 1 90 ? -0.564 -10.32 -0.797 1 98 90 ILE A C 1
ATOM 722 O O . ILE A 1 90 ? 0.281 -9.438 -0.629 1 98 90 ILE A O 1
ATOM 726 N N . ILE A 1 91 ? -1.61 -10.125 -1.513 1 98.5 91 ILE A N 1
ATOM 727 C CA . ILE A 1 91 ? -1.857 -8.898 -2.258 1 98.5 91 ILE A CA 1
ATOM 728 C C . ILE A 1 91 ? -2.744 -7.961 -1.437 1 98.5 91 ILE A C 1
ATOM 730 O O . ILE A 1 91 ? -2.52 -6.75 -1.404 1 98.5 91 ILE A O 1
ATOM 734 N N . LEU A 1 92 ? -3.73 -8.484 -0.876 1 98.38 92 LEU A N 1
ATOM 735 C CA . LEU A 1 92 ? -4.754 -7.766 -0.126 1 98.38 92 LEU A CA 1
ATOM 736 C C . LEU A 1 92 ? -5.203 -8.57 1.09 1 98.38 92 LEU A C 1
ATOM 738 O O . LEU A 1 92 ? -5.379 -9.789 1.004 1 98.38 92 LEU A O 1
ATOM 742 N N . GLU A 1 93 ? -5.375 -7.867 2.123 1 98 93 GLU A N 1
ATOM 743 C CA . GLU A 1 93 ? -5.91 -8.484 3.336 1 98 93 GLU A CA 1
ATOM 744 C C . GLU A 1 93 ? -7.207 -7.801 3.771 1 98 93 GLU A C 1
ATOM 746 O O . GLU A 1 93 ? -7.324 -6.574 3.705 1 98 93 GLU A O 1
ATOM 751 N N . VAL A 1 94 ? -8.117 -8.602 4.207 1 97.5 94 VAL A N 1
ATOM 752 C CA . VAL A 1 94 ? -9.398 -8.125 4.707 1 97.5 94 VAL A CA 1
ATOM 753 C C . VAL A 1 94 ? -9.672 -8.727 6.082 1 97.5 94 VAL A C 1
ATOM 755 O O . VAL A 1 94 ? -9.406 -9.906 6.316 1 97.5 94 VAL A O 1
ATOM 758 N N . GLY A 1 95 ? -10.234 -7.91 6.961 1 97.19 95 GLY A N 1
ATOM 759 C CA . GLY A 1 95 ? -10.5 -8.398 8.305 1 97.19 95 GLY A CA 1
ATOM 760 C C . GLY A 1 95 ? -11.453 -7.516 9.086 1 97.19 95 GLY A C 1
ATOM 761 O O . GLY A 1 95 ? -12.148 -6.676 8.508 1 97.19 95 GLY A O 1
ATOM 762 N N . GLY A 1 96 ? -11.445 -7.805 10.422 1 96.31 96 GLY A N 1
ATOM 763 C CA . GLY A 1 96 ? -12.398 -7.148 11.305 1 96.31 96 GLY A CA 1
ATOM 764 C C . GLY A 1 96 ? -13.625 -7.996 11.594 1 96.31 96 GLY A C 1
ATOM 765 O O . GLY A 1 96 ? -13.516 -9.211 11.797 1 96.31 96 GLY A O 1
ATOM 766 N N . HIS A 1 97 ? -14.727 -7.266 11.766 1 97.38 97 HIS A N 1
ATOM 767 C CA . HIS A 1 97 ? -15.984 -7.977 12 1 97.38 97 HIS A CA 1
ATOM 768 C C . HIS A 1 97 ? -16.562 -8.508 10.695 1 97.38 97 HIS A C 1
ATOM 770 O O . HIS A 1 97 ? -17.609 -8.047 10.25 1 97.38 97 HIS A O 1
ATOM 776 N N . ILE A 1 98 ? -15.969 -9.531 10.172 1 97.25 98 ILE A N 1
ATOM 777 C CA . ILE A 1 98 ? -16.359 -10.086 8.883 1 97.25 98 ILE A CA 1
ATOM 778 C C . ILE A 1 98 ? -16.281 -11.609 8.922 1 97.25 98 ILE A C 1
ATOM 780 O O . ILE A 1 98 ? -15.312 -12.172 9.438 1 97.25 98 ILE A O 1
ATOM 784 N N . THR A 1 99 ? -17.266 -12.281 8.406 1 96.25 99 THR A N 1
ATOM 785 C CA . THR A 1 99 ? -17.266 -13.734 8.336 1 96.25 99 THR A CA 1
ATOM 786 C C . THR A 1 99 ? -16.578 -14.211 7.059 1 96.25 99 THR A C 1
ATOM 788 O O . THR A 1 99 ? -16.406 -13.438 6.113 1 96.25 99 THR A O 1
ATOM 791 N N . GLU A 1 100 ? -16.266 -15.445 7.07 1 96.38 100 GLU A N 1
ATOM 792 C CA . GLU A 1 100 ? -15.609 -16.016 5.891 1 96.38 100 GLU A CA 1
ATOM 793 C C . GLU A 1 100 ? -16.531 -15.945 4.672 1 96.38 100 GLU A C 1
ATOM 795 O O . GLU A 1 100 ? -16.078 -15.633 3.566 1 96.38 100 GLU A O 1
ATOM 800 N N . ILE A 1 101 ? -17.719 -16.219 4.879 1 96.19 101 ILE A N 1
ATOM 801 C CA . ILE A 1 101 ? -18.688 -16.219 3.787 1 96.19 101 ILE A CA 1
ATOM 802 C C . ILE A 1 101 ? -18.797 -14.805 3.209 1 96.19 101 ILE A C 1
ATOM 804 O O . ILE A 1 101 ? -18.844 -14.625 1.989 1 96.19 101 ILE A O 1
ATOM 808 N N . GLU A 1 102 ? -18.875 -13.828 4.055 1 95.81 102 GLU A N 1
ATOM 809 C CA . GLU A 1 102 ? -18.938 -12.438 3.621 1 95.81 102 GLU A CA 1
ATOM 810 C C . GLU A 1 102 ? -17.703 -12.047 2.82 1 95.81 102 GLU A C 1
ATOM 812 O O . GLU A 1 102 ? -17.812 -11.43 1.758 1 95.81 102 GLU A O 1
ATOM 817 N N . ALA A 1 103 ? -16.562 -12.398 3.348 1 96.81 103 ALA A N 1
ATOM 818 C CA . ALA A 1 103 ? -15.305 -12.078 2.672 1 96.81 103 ALA A CA 1
ATOM 819 C C . ALA A 1 103 ? -15.234 -12.766 1.31 1 96.81 103 ALA A C 1
ATOM 821 O O . ALA A 1 103 ? -14.859 -12.141 0.315 1 96.81 103 ALA A O 1
ATOM 822 N N . GLN A 1 104 ? -15.641 -13.992 1.251 1 96.31 104 GLN A N 1
ATOM 823 C CA . GLN A 1 104 ? -15.594 -14.766 0.014 1 96.31 104 GLN A CA 1
ATOM 824 C C . GLN A 1 104 ? -16.516 -14.164 -1.04 1 96.31 104 GLN A C 1
ATOM 826 O O . GLN A 1 104 ? -16.219 -14.195 -2.234 1 96.31 104 GLN A O 1
ATOM 831 N N . SER A 1 105 ? -17.578 -13.625 -0.625 1 94.44 105 SER A N 1
ATOM 832 C CA . SER A 1 105 ? -18.625 -13.148 -1.53 1 94.44 105 SER A CA 1
ATOM 833 C C . SER A 1 105 ? -18.078 -12.109 -2.5 1 94.44 105 SER A C 1
ATOM 835 O O . SER A 1 105 ? -18.453 -12.086 -3.674 1 94.44 105 SER A O 1
ATOM 837 N N . PHE A 1 106 ? -17.125 -11.289 -2.004 1 93.38 106 PHE A N 1
ATOM 838 C CA . PHE A 1 106 ? -16.688 -10.273 -2.945 1 93.38 106 PHE A CA 1
ATOM 839 C C . PHE A 1 106 ? -15.219 -10.469 -3.314 1 93.38 106 PHE A C 1
ATOM 841 O O . PHE A 1 106 ? -14.773 -10.023 -4.375 1 93.38 106 PHE A O 1
ATOM 848 N N . LEU A 1 107 ? -14.469 -11.211 -2.551 1 96.62 107 LEU A N 1
ATOM 849 C CA . LEU A 1 107 ? -13.055 -11.383 -2.863 1 96.62 107 LEU A CA 1
ATOM 850 C C . LEU A 1 107 ? -12.859 -12.375 -4.004 1 96.62 107 LEU A C 1
ATOM 852 O O . LEU A 1 107 ? -11.945 -12.234 -4.812 1 96.62 107 LEU A O 1
ATOM 856 N N . LEU A 1 108 ? -13.727 -13.367 -4.055 1 95.69 108 LEU A N 1
ATOM 857 C CA . LEU A 1 108 ? -13.586 -14.398 -5.07 1 95.69 108 LEU A CA 1
ATOM 858 C C . LEU A 1 108 ? -13.695 -13.805 -6.473 1 95.69 108 LEU A C 1
ATOM 860 O O . LEU A 1 108 ? -12.922 -14.156 -7.363 1 95.69 108 LEU A O 1
ATOM 864 N N . TYR A 1 109 ? -14.617 -12.938 -6.574 1 94.69 109 TYR A N 1
ATOM 865 C CA . TYR A 1 109 ? -14.812 -12.344 -7.895 1 94.69 109 TYR A CA 1
ATOM 866 C C . TYR A 1 109 ? -13.664 -11.406 -8.242 1 94.69 109 TYR A C 1
ATOM 868 O O . TYR A 1 109 ? -13.328 -11.234 -9.422 1 94.69 109 TYR A O 1
ATOM 876 N N . LEU A 1 110 ? -13 -10.844 -7.262 1 97.19 110 LEU A N 1
ATOM 877 C CA . LEU A 1 110 ? -11.891 -9.922 -7.492 1 97.19 110 LEU A CA 1
ATOM 878 C C . LEU A 1 110 ? -10.68 -10.664 -8.055 1 97.19 110 LEU A C 1
ATOM 880 O O . LEU A 1 110 ? -9.836 -10.055 -8.711 1 97.19 110 LEU A O 1
ATOM 884 N N . CYS A 1 111 ? -10.602 -11.961 -7.812 1 97 111 CYS A N 1
ATOM 885 C CA . CYS A 1 111 ? -9.5 -12.773 -8.312 1 97 111 CYS A CA 1
ATOM 886 C C . CYS A 1 111 ? -9.438 -12.727 -9.836 1 97 111 CYS A C 1
ATOM 888 O O . CYS A 1 111 ? -8.352 -12.773 -10.422 1 97 111 CYS A O 1
ATOM 890 N N . GLU A 1 112 ? -10.547 -12.555 -10.414 1 95.56 112 GLU A N 1
ATOM 891 C CA . GLU A 1 112 ? -10.656 -12.609 -11.867 1 95.56 112 GLU A CA 1
ATOM 892 C C . GLU A 1 112 ? -10.133 -11.328 -12.516 1 95.56 112 GLU A C 1
ATOM 894 O O . GLU A 1 112 ? -9.906 -11.281 -13.727 1 95.56 112 GLU A O 1
ATOM 899 N N . ARG A 1 113 ? -9.922 -10.32 -11.734 1 96.12 113 ARG A N 1
ATOM 900 C CA . ARG A 1 113 ? -9.469 -9.031 -12.25 1 96.12 113 ARG A CA 1
ATOM 901 C C . ARG A 1 113 ? -8 -9.094 -12.664 1 96.12 113 ARG A C 1
ATOM 903 O O . ARG A 1 113 ? -7.582 -8.383 -13.586 1 96.12 113 ARG A O 1
ATOM 910 N N . PHE A 1 114 ? -7.289 -9.891 -12.141 1 97.25 114 PHE A N 1
ATOM 911 C CA . PHE A 1 114 ? -5.848 -9.938 -12.336 1 97.25 114 PHE A CA 1
ATOM 912 C C . PHE A 1 114 ? -5.504 -10.688 -13.625 1 97.25 114 PHE A C 1
ATOM 914 O O . PHE A 1 114 ? -6.238 -11.578 -14.047 1 97.25 114 PHE A O 1
ATOM 921 N N . SER A 1 115 ? -4.426 -10.328 -14.234 1 96.62 115 SER A N 1
ATOM 922 C CA . SER A 1 115 ? -3.947 -10.977 -15.445 1 96.62 115 SER A CA 1
ATOM 923 C C . SER A 1 115 ? -3.121 -12.211 -15.125 1 96.62 115 SER A C 1
ATOM 925 O O . SER A 1 115 ? -2.512 -12.812 -16.016 1 96.62 115 SER A O 1
ATOM 927 N N . PHE A 1 116 ? -2.971 -12.539 -13.969 1 96.38 116 PHE A N 1
ATOM 928 C CA . PHE A 1 116 ? -2.287 -13.719 -13.461 1 96.38 116 PHE A CA 1
ATOM 929 C C . PHE A 1 116 ? -3.127 -14.422 -12.406 1 96.38 116 PHE A C 1
ATOM 931 O O . PHE A 1 116 ? -4.039 -13.82 -11.828 1 96.38 116 PHE A O 1
ATOM 938 N N . PRO A 1 117 ? -2.904 -15.656 -12.141 1 97.88 117 PRO A N 1
ATOM 939 C CA . PRO A 1 117 ? -3.75 -16.406 -11.203 1 97.88 117 PRO A CA 1
ATOM 940 C C . PRO A 1 117 ? -3.621 -15.898 -9.766 1 97.88 117 PRO A C 1
ATOM 942 O O . PRO A 1 117 ? -2.51 -15.797 -9.242 1 97.88 117 PRO A O 1
ATOM 945 N N . VAL A 1 118 ? -4.754 -15.609 -9.172 1 98.44 118 VAL A N 1
ATOM 946 C CA . VAL A 1 118 ? -4.879 -15.172 -7.785 1 98.44 118 VAL A CA 1
ATOM 947 C C . VAL A 1 118 ? -5.949 -16 -7.078 1 98.44 118 VAL A C 1
ATOM 949 O O . VAL A 1 118 ? -6.926 -16.422 -7.699 1 98.44 118 VAL A O 1
ATOM 952 N N . GLU A 1 119 ? -5.742 -16.203 -5.809 1 97.81 119 GLU A N 1
ATOM 953 C CA . GLU A 1 119 ? -6.719 -17.016 -5.082 1 97.81 119 GLU A CA 1
ATOM 954 C C . GLU A 1 119 ? -7.125 -16.344 -3.775 1 97.81 119 GLU A C 1
ATOM 956 O O . GLU A 1 119 ? -6.375 -15.539 -3.223 1 97.81 119 GLU A O 1
ATOM 961 N N . PHE A 1 120 ? -8.336 -16.75 -3.346 1 98.19 120 PHE A N 1
ATOM 962 C CA . PHE A 1 120 ? -8.781 -16.406 -1.998 1 98.19 120 PHE A CA 1
ATOM 963 C C . PHE A 1 120 ? -8.047 -17.25 -0.961 1 98.19 120 PHE A C 1
ATOM 965 O O . PHE A 1 120 ? -7.863 -18.453 -1.151 1 98.19 120 PHE A O 1
ATOM 972 N N . VAL A 1 121 ? -7.664 -16.625 0.141 1 97.5 121 VAL A N 1
ATOM 973 C CA . VAL A 1 121 ? -6.992 -17.375 1.196 1 97.5 121 VAL A CA 1
ATOM 974 C C . VAL A 1 121 ? -7.586 -17.016 2.553 1 97.5 121 VAL A C 1
ATOM 976 O O . VAL A 1 121 ? -8.023 -15.875 2.76 1 97.5 121 VAL A O 1
ATOM 979 N N . SER A 1 122 ? -7.637 -17.922 3.414 1 97.44 122 SER A N 1
ATOM 980 C CA . SER A 1 122 ? -7.965 -17.75 4.828 1 97.44 122 SER A CA 1
ATOM 981 C C . SER A 1 122 ? -6.82 -18.219 5.719 1 97.44 122 SER A C 1
ATOM 983 O O . SER A 1 122 ? -5.965 -19 5.281 1 97.44 122 SER A O 1
ATOM 985 N N . GLU A 1 123 ? -6.84 -17.703 6.906 1 96.19 123 GLU A N 1
ATOM 986 C CA . GLU A 1 123 ? -5.809 -18.141 7.848 1 96.19 123 GLU A CA 1
ATOM 987 C C . GLU A 1 123 ? -5.805 -19.656 8.008 1 96.19 123 GLU A C 1
ATOM 989 O O . GLU A 1 123 ? -4.738 -20.281 8.031 1 96.19 123 GLU A O 1
ATOM 994 N N . LYS A 1 124 ? -6.895 -20.203 8.102 1 93.81 124 LYS A N 1
ATOM 995 C CA . LYS A 1 124 ? -7.043 -21.656 8.242 1 93.81 124 LYS A CA 1
ATOM 996 C C . LYS A 1 124 ? -6.434 -22.391 7.051 1 93.81 124 LYS A C 1
ATOM 998 O O . LYS A 1 124 ? -5.695 -23.359 7.223 1 93.81 124 LYS A O 1
ATOM 1003 N N . LEU A 1 125 ? -6.754 -21.938 5.883 1 93 125 LEU A N 1
ATOM 1004 C CA . LEU A 1 125 ? -6.246 -22.547 4.656 1 93 125 LEU A CA 1
ATOM 1005 C C . LEU A 1 125 ? -4.723 -22.469 4.605 1 93 125 LEU A C 1
ATOM 1007 O O . LEU A 1 125 ? -4.066 -23.453 4.246 1 93 125 LEU A O 1
ATOM 1011 N N . LEU A 1 126 ? -4.199 -21.375 4.969 1 93.88 126 LEU A N 1
ATOM 1012 C CA . LEU A 1 126 ? -2.754 -21.172 4.914 1 93.88 126 LEU A CA 1
ATOM 1013 C C . LEU A 1 126 ? -2.049 -22.062 5.941 1 93.88 126 LEU A C 1
ATOM 1015 O O . LEU A 1 126 ? -0.965 -22.578 5.676 1 93.88 126 LEU A O 1
ATOM 1019 N N . MET A 1 127 ? -2.648 -22.188 7.059 1 93.56 127 MET A N 1
ATOM 1020 C CA . MET A 1 127 ? -2.08 -23.031 8.109 1 93.56 127 MET A CA 1
ATOM 1021 C C . MET A 1 127 ? -2.049 -24.5 7.68 1 93.56 127 MET A C 1
ATOM 1023 O O . MET A 1 127 ? -1.074 -25.203 7.938 1 93.56 127 MET A O 1
ATOM 1027 N N . GLU A 1 128 ? -3.105 -24.906 7.141 1 92.62 128 GLU A N 1
ATOM 1028 C CA . GLU A 1 128 ? -3.186 -26.281 6.645 1 92.62 128 GLU A CA 1
ATOM 1029 C C . GLU A 1 128 ? -2.119 -26.547 5.586 1 92.62 128 GLU A C 1
ATOM 1031 O O . GLU A 1 128 ? -1.51 -27.609 5.566 1 92.62 128 GLU A O 1
ATOM 1036 N N . ARG A 1 129 ? -1.989 -25.609 4.711 1 90.69 129 ARG A N 1
ATOM 1037 C CA . ARG A 1 129 ? -0.989 -25.734 3.658 1 90.69 129 ARG A CA 1
ATOM 1038 C C . ARG A 1 129 ? 0.416 -25.828 4.246 1 90.69 129 ARG A C 1
ATOM 1040 O O . ARG A 1 129 ? 1.251 -26.594 3.766 1 90.69 129 ARG A O 1
ATOM 1047 N N . ARG A 1 130 ? 0.638 -25.062 5.199 1 88.81 130 ARG A N 1
ATOM 1048 C CA . ARG A 1 130 ? 1.944 -25.047 5.852 1 88.81 130 ARG A CA 1
ATOM 1049 C C . ARG A 1 130 ? 2.236 -26.375 6.535 1 88.81 130 ARG A C 1
ATOM 1051 O O . ARG A 1 130 ? 3.367 -26.859 6.5 1 88.81 130 ARG A O 1
ATOM 1058 N N . GLU A 1 131 ? 1.255 -26.875 7.188 1 90.69 131 GLU A N 1
ATOM 1059 C CA . GLU A 1 131 ? 1.397 -28.172 7.855 1 90.69 131 GLU A CA 1
ATOM 1060 C C . GLU A 1 131 ? 1.657 -29.281 6.852 1 90.69 131 GLU A C 1
ATOM 1062 O O . GLU A 1 131 ? 2.48 -30.172 7.094 1 90.69 131 GLU A O 1
ATOM 1067 N N . ALA A 1 132 ? 0.926 -29.203 5.781 1 89.94 132 ALA A N 1
ATOM 1068 C CA . ALA A 1 132 ? 1.113 -30.203 4.734 1 89.94 132 ALA A CA 1
ATOM 1069 C C . ALA A 1 132 ? 2.527 -30.141 4.168 1 89.94 132 ALA A C 1
ATOM 1071 O O . ALA A 1 132 ? 3.156 -31.172 3.936 1 89.94 132 ALA A 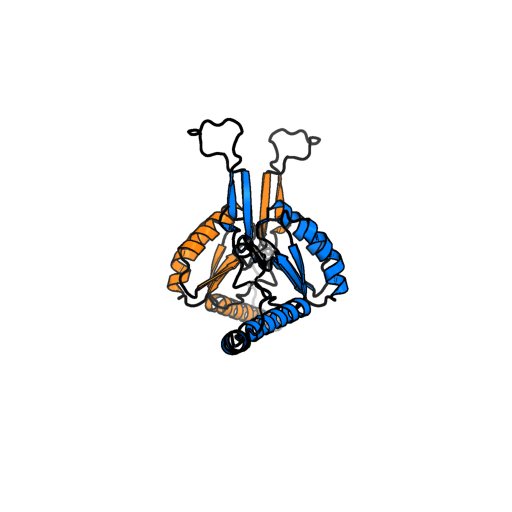O 1
ATOM 1072 N N . GLU A 1 133 ? 2.971 -28.953 3.957 1 86.94 133 GLU A N 1
ATOM 1073 C CA . GLU A 1 133 ? 4.324 -28.766 3.439 1 86.94 133 GLU A CA 1
ATOM 1074 C C . GLU A 1 133 ? 5.367 -29.281 4.426 1 86.94 133 GLU A C 1
ATOM 1076 O O . GLU A 1 133 ? 6.375 -29.859 4.023 1 86.94 133 GLU A O 1
ATOM 1081 N N . ARG A 1 134 ? 5.152 -29.062 5.664 1 86.62 134 ARG A N 1
ATOM 1082 C CA . ARG A 1 134 ? 6.047 -29.547 6.711 1 86.62 134 ARG A CA 1
ATOM 1083 C C . ARG A 1 134 ? 6.086 -31.062 6.738 1 86.62 134 ARG A C 1
ATOM 1085 O O . ARG A 1 134 ? 7.152 -31.672 6.887 1 86.62 134 ARG A O 1
ATOM 1092 N N . GLU A 1 135 ? 4.934 -31.688 6.656 1 86.94 135 GLU A N 1
ATOM 1093 C CA . GLU A 1 135 ? 4.832 -33.125 6.645 1 86.94 135 GLU A CA 1
ATOM 1094 C C . GLU A 1 135 ? 5.555 -33.719 5.438 1 86.94 135 GLU A C 1
ATOM 1096 O O . GLU A 1 135 ? 6.258 -34.75 5.562 1 86.94 135 GLU A O 1
ATOM 1101 N N . ILE A 1 136 ? 5.34 -33.125 4.34 1 86.94 136 ILE A N 1
ATOM 1102 C CA . ILE A 1 136 ? 6.008 -33.562 3.123 1 86.94 136 ILE A CA 1
ATOM 1103 C C . ILE A 1 136 ? 7.52 -33.438 3.277 1 86.94 136 ILE A C 1
ATOM 1105 O O . ILE A 1 136 ? 8.273 -34.344 2.928 1 86.94 136 ILE A O 1
ATOM 1109 N N . ALA A 1 137 ? 7.922 -32.375 3.865 1 83.69 137 ALA A N 1
ATOM 1110 C CA . ALA A 1 137 ? 9.344 -32.125 4.078 1 83.69 137 ALA A CA 1
ATOM 1111 C C . ALA A 1 137 ? 9.938 -33.125 5.074 1 83.69 137 ALA A C 1
ATOM 1113 O O . ALA A 1 137 ? 11.07 -33.594 4.895 1 83.69 137 ALA A O 1
ATOM 1114 N N . GLU A 1 138 ? 9.227 -33.344 6.105 1 82.94 138 GLU A N 1
ATOM 1115 C CA . GLU A 1 138 ? 9.672 -34.281 7.129 1 82.94 138 GLU A CA 1
ATOM 1116 C C . GLU A 1 138 ? 9.711 -35.719 6.582 1 82.94 138 GLU A C 1
ATOM 1118 O O . GLU A 1 138 ? 10.602 -36.5 6.93 1 82.94 138 GLU A O 1
ATOM 1123 N N . HIS A 1 139 ? 8.695 -35.969 5.891 1 76.75 139 HIS A N 1
ATOM 1124 C CA . HIS A 1 139 ? 8.625 -37.312 5.297 1 76.75 139 HIS A CA 1
ATOM 1125 C C . HIS A 1 139 ? 9.641 -37.469 4.168 1 76.75 139 HIS A C 1
ATOM 1127 O O . HIS A 1 139 ? 10.117 -38.562 3.908 1 76.75 139 HIS A O 1
ATOM 1133 N N . ASN A 1 140 ? 9.781 -36.312 3.465 1 63.41 140 ASN A N 1
ATOM 1134 C CA . ASN A 1 140 ? 10.852 -36.312 2.475 1 63.41 140 ASN A CA 1
ATOM 1135 C C . ASN A 1 140 ? 12.219 -36.5 3.127 1 63.41 140 ASN A C 1
ATOM 1137 O O . ASN A 1 140 ? 13.133 -37.062 2.514 1 63.41 140 ASN A O 1
ATOM 1141 N N . GLU A 1 141 ? 12.352 -36 4.32 1 56.5 141 GLU A N 1
ATOM 1142 C CA . GLU A 1 141 ? 13.57 -36.25 5.086 1 56.5 141 GLU A CA 1
ATOM 1143 C C . GLU A 1 141 ? 13.664 -37.688 5.523 1 56.5 141 GLU A C 1
ATOM 1145 O O . GLU A 1 141 ? 14.703 -38.156 6 1 56.5 141 GLU A O 1
ATOM 1150 N N . ASN A 1 142 ? 12.5 -38.312 5.598 1 48.5 142 ASN A N 1
ATOM 1151 C CA . ASN A 1 142 ? 12.609 -39.75 5.844 1 48.5 142 ASN A CA 1
ATOM 1152 C C . ASN A 1 142 ? 13.305 -40.438 4.688 1 48.5 142 ASN A C 1
ATOM 1154 O O . ASN A 1 142 ? 12.766 -40.531 3.582 1 48.5 142 ASN A O 1
ATOM 1158 N N . PRO A 1 143 ? 14.648 -40.406 4.59 1 44.97 143 PRO A N 1
ATOM 1159 C CA . PRO A 1 143 ? 15.469 -41.188 3.646 1 44.97 143 PRO A CA 1
ATOM 1160 C C . PRO A 1 143 ? 14.93 -42.594 3.385 1 44.97 143 PRO A C 1
ATOM 1162 O O . PRO A 1 143 ? 14.625 -43.312 4.328 1 44.97 143 PRO A O 1
ATOM 1165 N N . PHE A 1 144 ? 14.117 -42.875 2.533 1 42.25 144 PHE A N 1
ATOM 1166 C CA . PHE A 1 144 ? 14.172 -44.25 2.053 1 42.25 144 PHE A CA 1
ATOM 1167 C C . PHE A 1 144 ? 15.594 -44.781 2.15 1 42.25 144 PHE A C 1
ATOM 1169 O O . PHE A 1 144 ? 16.547 -44.156 1.688 1 42.25 144 PHE A O 1
ATOM 1176 N N . ASN A 1 145 ? 15.914 -45.438 3.248 1 42.19 145 ASN A N 1
ATOM 1177 C CA . ASN A 1 145 ? 17.047 -46.344 3.426 1 42.19 145 ASN A CA 1
ATOM 1178 C C . ASN A 1 145 ? 17.328 -47.125 2.15 1 42.19 145 ASN A C 1
ATOM 1180 O O . ASN A 1 145 ? 16.609 -48.062 1.815 1 42.19 145 ASN A O 1
ATOM 1184 N N . TRP A 1 146 ? 17.60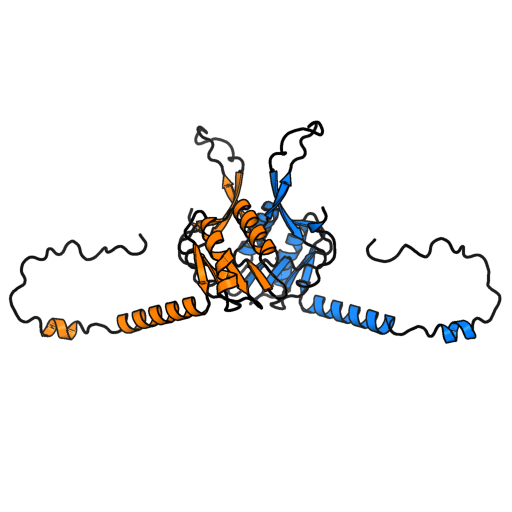9 -46.438 1.092 1 40.88 146 TRP A N 1
ATOM 1185 C CA . TRP A 1 146 ? 18.172 -47.062 -0.109 1 40.88 146 TRP A CA 1
ATOM 1186 C C . TRP A 1 146 ? 18.984 -48.281 0.241 1 40.88 146 TRP A C 1
ATOM 1188 O O . TRP A 1 146 ? 19.156 -49.188 -0.596 1 40.88 146 TRP A O 1
ATOM 1198 N N . ASP A 1 147 ? 19.453 -48.156 1.47 1 41.91 147 ASP A N 1
ATOM 1199 C CA . ASP A 1 147 ? 20.266 -49.312 1.825 1 41.91 147 ASP A CA 1
ATOM 1200 C C . ASP A 1 147 ? 19.422 -50.594 1.839 1 41.91 147 ASP A C 1
ATOM 1202 O O . ASP A 1 147 ? 19.906 -51.656 1.467 1 41.91 147 ASP A O 1
ATOM 1206 N N . ARG A 1 148 ? 18.203 -50.438 2.27 1 39.28 148 ARG A N 1
ATOM 1207 C CA . ARG A 1 148 ? 17.469 -51.688 2.363 1 39.28 148 ARG A CA 1
ATOM 1208 C C . ARG A 1 148 ? 16.984 -52.156 0.988 1 39.28 148 ARG A C 1
ATOM 1210 O O . ARG A 1 148 ? 16.75 -53.344 0.774 1 39.28 148 ARG A O 1
ATOM 1217 N N . VAL A 1 149 ? 16.672 -51.062 0.179 1 38.91 149 VAL A N 1
ATOM 1218 C CA . VAL A 1 149 ? 16.172 -51.5 -1.125 1 38.91 149 VAL A CA 1
ATOM 1219 C C . VAL A 1 149 ? 17.312 -52.094 -1.936 1 38.91 149 VAL A C 1
ATOM 1221 O O . VAL A 1 149 ? 17.094 -52.969 -2.773 1 38.91 149 VAL A O 1
ATOM 1224 N N . ILE A 1 150 ? 18.469 -51.469 -1.694 1 40.44 150 ILE A N 1
ATOM 1225 C CA . ILE A 1 150 ? 19.562 -52.062 -2.463 1 40.44 150 ILE A CA 1
ATOM 1226 C C . ILE A 1 150 ? 19.766 -53.5 -2.029 1 40.44 150 ILE A C 1
ATOM 1228 O O . ILE A 1 150 ? 20.078 -54.375 -2.854 1 40.44 150 ILE A O 1
ATOM 1232 N N . LYS A 1 151 ? 19.562 -53.656 -0.758 1 39.09 151 LYS A N 1
ATOM 1233 C CA . LYS A 1 151 ? 19.906 -55 -0.328 1 39.09 151 LYS A CA 1
ATOM 1234 C C . LYS A 1 151 ? 18.891 -56.031 -0.825 1 39.09 151 LYS A C 1
ATOM 1236 O O . LYS A 1 151 ? 19.25 -57.156 -1.17 1 39.09 151 LYS A O 1
ATOM 1241 N N . TYR A 1 152 ? 17.562 -55.656 -0.801 1 38.97 152 TYR A N 1
ATOM 1242 C CA . TYR A 1 152 ? 16.641 -56.75 -1.099 1 38.97 152 TYR A CA 1
ATOM 1243 C C . TYR A 1 152 ? 16.312 -56.812 -2.586 1 38.97 152 TYR A C 1
ATOM 1245 O O . TYR A 1 152 ? 15.148 -56.719 -2.975 1 38.97 152 TYR A O 1
ATOM 1253 N N . ASN A 1 153 ? 16.891 -55.906 -3.477 1 34.91 153 ASN A N 1
ATOM 1254 C CA . ASN A 1 153 ? 16.578 -56.094 -4.887 1 34.91 153 ASN A CA 1
ATOM 1255 C C . ASN A 1 153 ? 16.797 -57.562 -5.312 1 34.91 153 ASN A C 1
ATOM 1257 O O . ASN A 1 153 ? 17.938 -57.969 -5.508 1 34.91 153 ASN A O 1
ATOM 1261 N N . MET A 1 154 ? 15.914 -58.375 -4.895 1 33 154 MET A N 1
ATOM 1262 C CA . MET A 1 154 ? 15.844 -59.719 -5.41 1 33 154 MET A CA 1
ATOM 1263 C C . MET A 1 154 ? 15.938 -59.75 -6.93 1 33 154 MET A C 1
ATOM 1265 O O . MET A 1 154 ? 16.812 -60.375 -7.5 1 33 154 MET A O 1
ATOM 1269 N N . GLN A 1 155 ? 14.789 -60.406 -7.672 1 32.38 155 GLN A N 1
ATOM 1270 C CA . GLN A 1 155 ? 14.68 -61.094 -8.945 1 32.38 155 GLN A CA 1
ATOM 1271 C C . GLN A 1 155 ? 14.867 -60.156 -10.117 1 32.38 155 GLN A C 1
ATOM 1273 O O . GLN A 1 155 ? 14.781 -58.938 -9.953 1 32.38 155 GLN A O 1
ATOM 1278 N N . ASN A 1 156 ? 14.805 -60.781 -11.523 1 30.44 156 ASN A N 1
ATOM 1279 C CA . ASN A 1 156 ? 15.211 -60.625 -12.914 1 30.44 156 ASN A CA 1
ATOM 1280 C C . ASN A 1 156 ? 14.477 -59.469 -13.602 1 30.44 156 ASN A C 1
ATOM 1282 O O . ASN A 1 156 ? 14.453 -59.406 -14.828 1 30.44 156 ASN A O 1
ATOM 1286 N N . CYS A 1 157 ? 13.391 -58.938 -13.078 1 29.42 157 CYS A N 1
ATOM 1287 C CA . CYS A 1 157 ? 12.578 -58.344 -14.117 1 29.42 157 CYS A CA 1
ATOM 1288 C C . CYS A 1 157 ? 13.273 -57.094 -14.688 1 29.42 157 CYS A C 1
ATOM 1290 O O . CYS A 1 157 ? 13.227 -56.031 -14.094 1 29.42 157 CYS A O 1
ATOM 1292 N N . THR A 1 158 ? 14.508 -57.219 -15.18 1 30.41 158 THR A N 1
ATOM 1293 C CA . THR A 1 158 ? 15.305 -56.125 -15.719 1 30.41 158 THR A CA 1
ATOM 1294 C C . THR A 1 158 ? 14.555 -55.406 -16.828 1 30.41 158 THR A C 1
ATOM 1296 O O . THR A 1 158 ? 15.117 -54.562 -17.5 1 30.41 158 THR A O 1
ATOM 1299 N N . SER A 1 159 ? 13.359 -55.969 -17.188 1 27.95 159 SER A N 1
ATOM 1300 C CA . SER A 1 159 ? 13.305 -55.625 -18.609 1 27.95 159 SER A CA 1
ATOM 1301 C C . SER A 1 159 ? 13.531 -54.125 -18.797 1 27.95 159 SER A C 1
ATOM 1303 O O . SER A 1 159 ? 14.273 -53.5 -18.031 1 27.95 159 SER A O 1
ATOM 1305 N N . TRP A 1 160 ? 12.664 -53.438 -19.688 1 29.05 160 TRP A N 1
ATOM 1306 C CA . TRP A 1 160 ? 12.805 -52.531 -20.797 1 29.05 160 TRP A CA 1
ATOM 1307 C C . TRP A 1 160 ? 12.797 -51.062 -20.312 1 29.05 160 TRP A C 1
ATOM 1309 O O . TRP A 1 160 ? 12.828 -50.125 -21.125 1 29.05 160 TRP A O 1
ATOM 1319 N N . LEU A 1 161 ? 12.398 -50.719 -19.047 1 28.19 161 LEU A N 1
ATOM 1320 C CA . LEU A 1 161 ? 11.898 -49.375 -19.141 1 28.19 161 LEU A CA 1
ATOM 1321 C C . LEU A 1 161 ? 13.039 -48.375 -19.391 1 28.19 161 LEU A C 1
ATOM 1323 O O . LEU A 1 161 ? 14.125 -48.531 -18.828 1 28.19 161 LEU A O 1
ATOM 1327 N N . SER A 1 162 ? 13.023 -47.844 -20.547 1 28.64 162 SER A N 1
ATOM 1328 C CA . SER A 1 162 ? 13.938 -46.875 -21.125 1 28.64 162 SER A CA 1
ATOM 1329 C C . SER A 1 162 ? 14.164 -45.688 -20.172 1 28.64 162 SER A C 1
ATOM 1331 O O . SER A 1 162 ? 13.266 -45.312 -19.422 1 28.64 162 SER A O 1
ATOM 1333 N N . HIS A 1 163 ? 15.32 -45.5 -19.688 1 28.41 163 HIS A N 1
ATOM 1334 C CA . HIS A 1 163 ? 16 -44.562 -18.781 1 28.41 163 HIS A CA 1
ATOM 1335 C C . HIS A 1 163 ? 15.664 -43.125 -19.125 1 28.41 163 HIS A C 1
ATOM 1337 O O . HIS A 1 163 ? 16.172 -42.188 -18.484 1 28.41 163 HIS A O 1
ATOM 1343 N N . TYR A 1 164 ? 15.094 -42.875 -20.359 1 28.56 164 TYR A N 1
ATOM 1344 C CA . TYR A 1 164 ? 15.25 -41.469 -20.781 1 28.56 164 TYR A CA 1
ATOM 1345 C C . TYR A 1 164 ? 14.523 -40.531 -19.844 1 28.56 164 TYR A C 1
ATOM 1347 O O . TYR A 1 164 ? 15.039 -39.469 -19.5 1 28.56 164 TYR A O 1
ATOM 1355 N N . ASP A 1 165 ? 13.156 -40.75 -19.688 1 26.19 165 ASP A N 1
ATOM 1356 C CA . ASP A 1 165 ? 12.305 -39.594 -19.516 1 26.19 165 ASP A CA 1
ATOM 1357 C C . ASP A 1 165 ? 12.406 -39.031 -18.094 1 26.19 165 ASP A C 1
ATOM 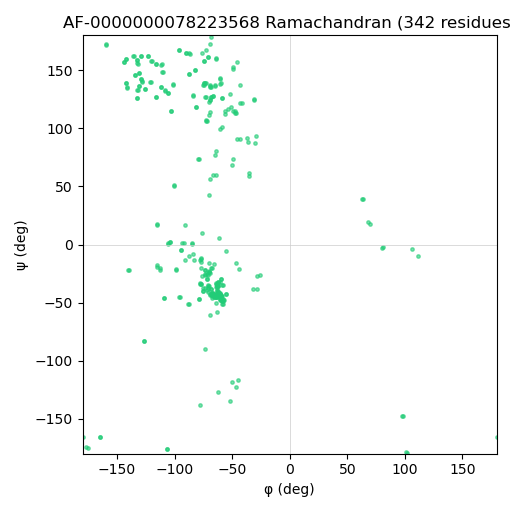1359 O O . ASP A 1 165 ? 11.711 -38.094 -17.734 1 26.19 165 ASP A O 1
ATOM 1363 N N . ILE A 1 166 ? 12.945 -39.75 -17.172 1 28.23 166 ILE A N 1
ATOM 1364 C CA . ILE A 1 166 ? 12.469 -39.438 -15.82 1 28.23 166 ILE A CA 1
ATOM 1365 C C . ILE A 1 166 ? 13.086 -38.156 -15.32 1 28.23 166 ILE A C 1
ATOM 1367 O O . ILE A 1 166 ? 12.773 -37.688 -14.219 1 28.23 166 ILE A O 1
ATOM 1371 N N . MET A 1 167 ? 14.203 -37.75 -15.719 1 28.78 167 MET A N 1
ATOM 1372 C CA . MET A 1 167 ? 14.922 -36.875 -14.812 1 28.78 167 MET A CA 1
ATOM 1373 C C . MET A 1 167 ? 14.219 -35.531 -14.719 1 28.78 167 MET A C 1
ATOM 1375 O O . MET A 1 167 ? 14.148 -34.938 -13.641 1 28.78 167 MET A O 1
ATOM 1379 N N . TRP A 1 168 ? 14.039 -34.75 -15.781 1 28.62 168 TRP A N 1
ATOM 1380 C CA . TRP A 1 168 ? 13.977 -33.281 -15.727 1 28.62 168 TRP A CA 1
ATOM 1381 C C . TRP A 1 168 ? 12.617 -32.812 -15.219 1 28.62 168 TRP A C 1
ATOM 1383 O O . TRP A 1 168 ? 12.312 -31.625 -15.25 1 28.62 168 TRP A O 1
ATOM 1393 N N . LYS A 1 169 ? 11.641 -33.625 -15.141 1 28.5 169 LYS A N 1
ATOM 1394 C CA . LYS A 1 169 ? 10.289 -33.094 -15.312 1 28.5 169 LYS A CA 1
ATOM 1395 C C . LYS A 1 169 ? 9.875 -32.25 -14.117 1 28.5 169 LYS A C 1
ATOM 1397 O O . LYS A 1 169 ? 8.812 -31.609 -14.125 1 28.5 169 LYS A O 1
ATOM 1402 N N . GLY A 1 170 ? 10.125 -32.531 -12.891 1 28.73 170 GLY A N 1
ATOM 1403 C CA . GLY A 1 170 ? 9.031 -32.344 -11.953 1 28.73 170 GLY A CA 1
ATOM 1404 C C . GLY A 1 170 ? 8.75 -30.875 -11.664 1 28.73 170 GLY A C 1
ATOM 1405 O O . GLY A 1 170 ? 7.613 -30.422 -11.789 1 28.73 170 GLY A O 1
ATOM 1406 N N . ARG A 1 171 ? 9.344 -30.156 -10.656 1 30.81 171 ARG A N 1
ATOM 1407 C CA . ARG A 1 171 ? 8.578 -29.109 -10.008 1 30.81 171 ARG A CA 1
ATOM 1408 C C . ARG A 1 171 ? 8.523 -27.859 -10.883 1 30.81 171 ARG A C 1
ATOM 1410 O O . ARG A 1 171 ? 7.441 -27.344 -11.164 1 30.81 171 ARG A O 1
ATOM 1417 N N . TYR A 1 172 ? 8.672 -26.453 -10.414 1 29.5 172 TYR A N 1
ATOM 1418 C CA . TYR A 1 172 ? 8.461 -25.156 -11.055 1 29.5 172 TYR A CA 1
ATOM 1419 C C . TYR A 1 172 ? 9.438 -24.953 -12.211 1 29.5 172 TYR A C 1
ATOM 1421 O O . TYR A 1 172 ? 10.633 -24.781 -11.992 1 29.5 172 TYR A O 1
ATOM 1429 N N . ARG A 1 173 ? 9.445 -25.797 -13.242 1 25.09 173 ARG A N 1
ATOM 1430 C CA . ARG A 1 173 ? 10.133 -25.312 -14.438 1 25.09 173 ARG A CA 1
ATOM 1431 C C . ARG A 1 173 ? 9.438 -24.078 -15.016 1 25.09 173 ARG A C 1
ATOM 1433 O O . ARG A 1 173 ? 8.211 -24.047 -15.102 1 25.09 173 ARG A O 1
ATOM 1440 N N . MET B 1 1 ? -11.477 19.094 -5.16 1 53.28 1 MET B N 1
ATOM 1441 C CA . MET B 1 1 ? -11.094 17.672 -5.156 1 53.28 1 MET B CA 1
ATOM 1442 C C . MET B 1 1 ? -11.172 17.094 -3.746 1 53.28 1 MET B C 1
ATOM 1444 O O . MET B 1 1 ? -10.289 17.328 -2.926 1 53.28 1 MET B O 1
ATOM 1448 N N . ILE B 1 2 ? -12.383 16.688 -3.391 1 70.62 2 ILE B N 1
ATOM 1449 C CA . ILE B 1 2 ? -12.945 16.5 -2.059 1 70.62 2 ILE B CA 1
ATOM 1450 C C . ILE B 1 2 ? -12.242 15.328 -1.368 1 70.62 2 ILE B C 1
ATOM 1452 O O . ILE B 1 2 ? -12.086 15.328 -0.144 1 70.62 2 ILE B O 1
ATOM 1456 N N . GLU B 1 3 ? -11.625 14.477 -2.123 1 81.12 3 GLU B N 1
ATOM 1457 C CA . GLU B 1 3 ? -11.094 13.242 -1.549 1 81.12 3 GLU B CA 1
ATOM 1458 C C . GLU B 1 3 ? -9.844 13.516 -0.715 1 81.12 3 GLU B C 1
ATOM 1460 O O . GLU B 1 3 ? -9.539 12.773 0.216 1 81.12 3 GLU B O 1
ATOM 1465 N N . ALA B 1 4 ? -9.203 14.555 -0.934 1 83.69 4 ALA B N 1
ATOM 1466 C CA . ALA B 1 4 ? -7.961 14.859 -0.237 1 83.69 4 ALA B CA 1
ATOM 1467 C C . ALA B 1 4 ? -8.18 15.914 0.842 1 83.69 4 ALA B C 1
ATOM 1469 O O . ALA B 1 4 ? -7.25 16.281 1.562 1 83.69 4 ALA B O 1
ATOM 1470 N N . ARG B 1 5 ? -9.398 16.281 0.943 1 82.12 5 ARG B N 1
ATOM 1471 C CA . ARG B 1 5 ? -9.711 17.328 1.92 1 82.12 5 ARG B CA 1
ATOM 1472 C C . ARG B 1 5 ? -9.977 16.719 3.295 1 82.12 5 ARG B C 1
ATOM 1474 O O . ARG B 1 5 ? -10.5 15.617 3.402 1 82.12 5 ARG B O 1
ATOM 1481 N N . GLY B 1 6 ? -9.57 17.516 4.355 1 85.44 6 GLY B N 1
ATOM 1482 C CA . GLY B 1 6 ? -9.836 17.094 5.723 1 85.44 6 GLY B CA 1
ATOM 1483 C C . GLY B 1 6 ? -8.625 16.484 6.406 1 85.44 6 GLY B C 1
ATOM 1484 O O . GLY B 1 6 ? -7.508 16.562 5.895 1 85.44 6 GLY B O 1
ATOM 1485 N N . VAL B 1 7 ? -8.875 16.078 7.648 1 86 7 VAL B N 1
ATOM 1486 C CA . VAL B 1 7 ? -7.793 15.562 8.477 1 86 7 VAL B CA 1
ATOM 1487 C C . VAL B 1 7 ? -7.941 14.055 8.648 1 86 7 VAL B C 1
ATOM 1489 O O . VAL B 1 7 ? -9.055 13.555 8.844 1 86 7 VAL B O 1
ATOM 1492 N N . GLU B 1 8 ? -6.812 13.383 8.438 1 89.5 8 GLU B N 1
ATOM 1493 C CA . GLU B 1 8 ? -6.785 11.953 8.719 1 89.5 8 GLU B CA 1
ATOM 1494 C C . GLU B 1 8 ? -6.977 11.68 10.211 1 89.5 8 GLU B C 1
ATOM 1496 O O . GLU B 1 8 ? -6.312 12.289 11.047 1 89.5 8 GLU B O 1
ATOM 1501 N N . GLU B 1 9 ? -7.793 10.703 10.586 1 83.88 9 GLU B N 1
ATOM 1502 C CA . GLU B 1 9 ? -8.102 10.477 12 1 83.88 9 GLU B CA 1
ATOM 1503 C C . GLU B 1 9 ? -7.516 9.148 12.477 1 83.88 9 GLU B C 1
ATOM 1505 O O . GLU B 1 9 ? -7.254 8.977 13.672 1 83.88 9 GLU B O 1
ATOM 1510 N N . VAL B 1 10 ? -7.238 8.289 11.602 1 85 10 VAL B N 1
ATOM 1511 C CA . VAL B 1 10 ? -6.938 6.922 12.016 1 85 10 VAL B CA 1
ATOM 1512 C C . VAL B 1 10 ? -5.449 6.637 11.805 1 85 10 VAL B C 1
ATOM 1514 O O . VAL B 1 10 ? -4.773 6.141 12.711 1 85 10 VAL B O 1
ATOM 1517 N N . HIS 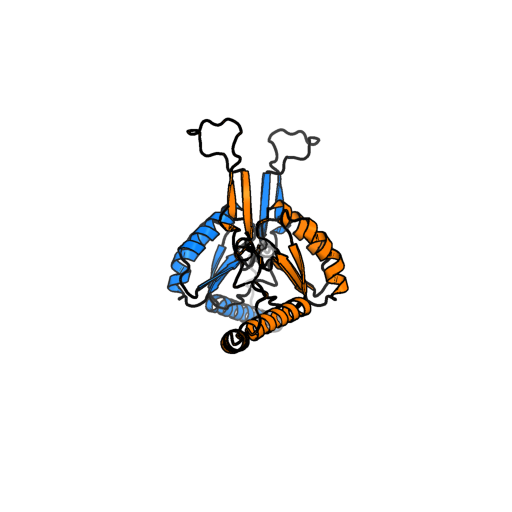B 1 11 ? -4.879 6.973 10.695 1 91.06 11 HIS B N 1
ATOM 1518 C CA . HIS B 1 11 ? -3.529 6.578 10.312 1 91.06 11 HIS B CA 1
ATOM 1519 C C . HIS B 1 11 ? -2.533 7.703 10.562 1 91.06 11 HIS B C 1
ATOM 1521 O O . HIS B 1 11 ? -1.729 8.031 9.688 1 91.06 11 HIS B O 1
ATOM 1527 N N . THR B 1 12 ? -2.611 8.219 11.828 1 92.69 12 THR B N 1
ATOM 1528 C CA . THR B 1 12 ? -1.777 9.367 12.164 1 92.69 12 THR B CA 1
ATOM 1529 C C . THR B 1 12 ? -0.614 8.953 13.055 1 92.69 12 THR B C 1
ATOM 1531 O O . THR B 1 12 ? 0.209 9.789 13.445 1 92.69 12 THR B O 1
ATOM 1534 N N . GLU B 1 13 ? -0.552 7.621 13.367 1 94 13 GLU B N 1
ATOM 1535 C CA . GLU B 1 13 ? 0.504 7.102 14.227 1 94 13 GLU B CA 1
ATOM 1536 C C . GLU B 1 13 ? 1.405 6.129 13.477 1 94 13 GLU B C 1
ATOM 1538 O O . GLU B 1 13 ? 0.977 5.5 12.508 1 94 13 GLU B O 1
ATOM 1543 N N . LEU B 1 14 ? 2.615 6.047 14.023 1 94.56 14 LEU B N 1
ATOM 1544 C CA . LEU B 1 14 ? 3.553 5.082 13.461 1 94.56 14 LEU B CA 1
ATOM 1545 C C . LEU B 1 14 ? 3.332 3.695 14.062 1 94.56 14 LEU B C 1
ATOM 1547 O O . LEU B 1 14 ? 3.41 3.523 15.281 1 94.56 14 LEU B O 1
ATOM 1551 N N . ILE B 1 15 ? 3.189 2.744 13.227 1 91.44 15 ILE B N 1
ATOM 1552 C CA . ILE B 1 15 ? 2.934 1.378 13.672 1 91.44 15 ILE B CA 1
ATOM 1553 C C . ILE B 1 15 ? 4.219 0.767 14.219 1 91.44 15 ILE B C 1
ATOM 1555 O O . ILE B 1 15 ? 4.195 0.044 15.219 1 91.44 15 ILE B O 1
ATOM 1559 N N . HIS B 1 16 ? 5.309 1.041 13.57 1 92.25 16 HIS B N 1
ATOM 1560 C CA . HIS B 1 16 ? 6.586 0.463 13.977 1 92.25 16 HIS B CA 1
ATOM 1561 C C . HIS B 1 16 ? 7.344 1.405 14.906 1 92.25 16 HIS B C 1
ATOM 1563 O O . HIS B 1 16 ? 8.477 1.115 15.305 1 92.25 16 HIS B O 1
ATOM 1569 N N . GLU B 1 17 ? 6.816 2.568 15.109 1 94.62 17 GLU B N 1
ATOM 1570 C CA . GLU B 1 17 ? 7.227 3.51 16.141 1 94.62 17 GLU B CA 1
ATOM 1571 C C . GLU B 1 17 ? 8.664 3.971 15.938 1 94.62 17 GLU B C 1
ATOM 1573 O O . GLU B 1 17 ? 9.453 4.012 16.891 1 94.62 17 GLU B O 1
ATOM 1578 N N . GLN B 1 18 ? 9.047 4.188 14.766 1 96.31 18 GLN B N 1
ATOM 1579 C CA . GLN B 1 18 ? 10.391 4.684 14.516 1 96.31 18 GLN B CA 1
ATOM 1580 C C . GLN B 1 18 ? 10.359 5.941 13.656 1 96.31 18 GLN B C 1
ATOM 1582 O O . GLN B 1 18 ? 10.242 7.055 14.172 1 96.31 18 GLN B O 1
ATOM 1587 N N . TYR B 1 19 ? 10.266 5.805 12.281 1 98 19 TYR B N 1
ATOM 1588 C CA . TYR B 1 19 ? 10.352 7.004 11.453 1 98 19 TYR B CA 1
ATOM 1589 C C . TYR B 1 19 ? 9.391 6.922 10.273 1 98 19 TYR B C 1
ATOM 1591 O O . TYR B 1 19 ? 8.922 5.836 9.922 1 98 19 TYR B O 1
ATOM 1599 N N . GLY B 1 20 ? 9.07 8.086 9.695 1 98.12 20 GLY B N 1
ATOM 1600 C CA . GLY B 1 20 ? 8.234 8.07 8.508 1 98.12 20 GLY B CA 1
ATOM 1601 C C . GLY B 1 20 ? 8.016 9.445 7.91 1 98.12 20 GLY B C 1
ATOM 1602 O O . GLY B 1 20 ? 8.742 10.391 8.227 1 98.12 20 GLY B O 1
ATOM 1603 N N . LEU B 1 21 ? 7.176 9.477 6.91 1 98.5 21 LEU B N 1
ATOM 1604 C CA . LEU B 1 21 ? 6.703 10.703 6.277 1 98.5 21 LEU B CA 1
ATOM 1605 C C . LEU B 1 21 ? 5.219 10.922 6.555 1 98.5 21 LEU B C 1
ATOM 1607 O O . LEU B 1 21 ? 4.426 9.977 6.488 1 98.5 21 LEU B O 1
ATOM 1611 N N . ALA B 1 22 ? 4.898 12.172 6.902 1 98.25 22 ALA B N 1
ATOM 1612 C CA . ALA B 1 22 ? 3.502 12.5 7.176 1 98.25 22 ALA B CA 1
ATOM 1613 C C . ALA B 1 22 ? 3.061 13.734 6.395 1 98.25 22 ALA B C 1
ATOM 1615 O O . ALA B 1 22 ? 3.824 14.688 6.254 1 98.25 22 ALA B O 1
ATOM 1616 N N . ALA B 1 23 ? 1.826 13.68 5.941 1 98.31 23 ALA B N 1
ATOM 1617 C CA . ALA B 1 23 ? 1.255 14.836 5.254 1 98.31 23 ALA B CA 1
ATOM 1618 C C . ALA B 1 23 ? 0.936 15.953 6.242 1 98.31 23 ALA B C 1
ATOM 1620 O O . ALA B 1 23 ? 0.25 15.734 7.242 1 98.31 23 ALA B O 1
ATOM 1621 N N . ILE B 1 24 ? 1.477 17.141 5.922 1 96.8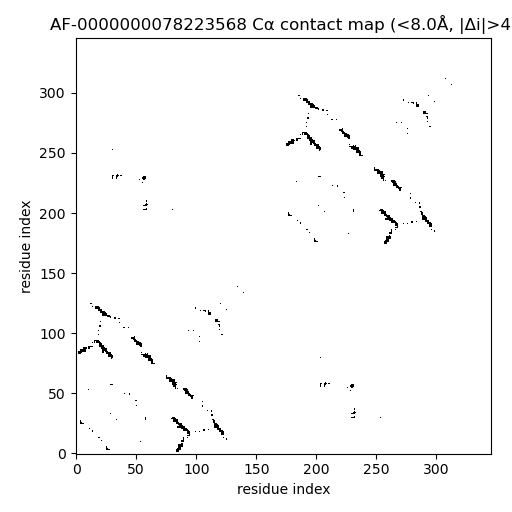1 24 ILE B N 1
ATOM 1622 C CA . ILE B 1 24 ? 1.078 18.312 6.695 1 96.81 24 ILE B CA 1
ATOM 1623 C C . ILE B 1 24 ? -0.289 18.797 6.223 1 96.81 24 ILE B C 1
ATOM 1625 O O . ILE B 1 24 ? -1.17 19.078 7.039 1 96.81 24 ILE B O 1
ATOM 1629 N N . SER B 1 25 ? -0.441 18.891 4.926 1 96.38 25 SER B N 1
ATOM 1630 C CA . SER B 1 25 ? -1.718 19.172 4.277 1 96.38 25 SER B CA 1
ATOM 1631 C C . SER B 1 25 ? -2.078 18.078 3.275 1 96.38 25 SER B C 1
ATOM 1633 O O . SER B 1 25 ? -1.22 17.297 2.869 1 96.38 25 SER B O 1
ATOM 1635 N N . GLY B 1 26 ? -3.336 18.047 2.93 1 95.81 26 GLY B N 1
ATOM 1636 C CA . GLY B 1 26 ? -3.785 17.031 1.985 1 95.81 26 GLY B CA 1
ATOM 1637 C C . GLY B 1 26 ? -3.289 17.281 0.572 1 95.81 26 GLY B C 1
ATOM 1638 O O . GLY B 1 26 ? -2.848 18.375 0.245 1 95.81 26 GLY B O 1
ATOM 1639 N N . GLY B 1 27 ? -3.336 16.172 -0.229 1 97.12 27 GLY B N 1
ATOM 1640 C CA . GLY B 1 27 ? -2.908 16.266 -1.616 1 97.12 27 GLY B CA 1
ATOM 1641 C C . GLY B 1 27 ? -3.025 14.945 -2.361 1 97.12 27 GLY B C 1
ATOM 1642 O O . GLY B 1 27 ? -3.752 14.047 -1.933 1 97.12 27 GLY B O 1
ATOM 1643 N N . PHE B 1 28 ? -2.348 14.938 -3.559 1 97.19 28 PHE B N 1
ATOM 1644 C CA . PHE B 1 28 ? -2.441 13.773 -4.434 1 97.19 28 PHE B CA 1
ATOM 1645 C C . PHE B 1 28 ? -1.057 13.242 -4.777 1 97.19 28 PHE B C 1
ATOM 1647 O O . PHE B 1 28 ? -0.153 14.008 -5.105 1 97.19 28 PHE B O 1
ATOM 1654 N N . ILE B 1 29 ? -0.93 11.914 -4.664 1 97.88 29 ILE B N 1
ATOM 1655 C CA . ILE B 1 29 ? 0.332 11.266 -5.008 1 97.88 29 ILE B CA 1
ATOM 1656 C C . ILE B 1 29 ? 0.192 10.539 -6.344 1 97.88 29 ILE B C 1
ATOM 1658 O O . ILE B 1 29 ? -0.75 9.773 -6.543 1 97.88 29 ILE B O 1
ATOM 1662 N N . THR B 1 30 ? 1.128 10.766 -7.242 1 96.19 30 THR B N 1
ATOM 1663 C CA . THR B 1 30 ? 1.084 10.156 -8.57 1 96.19 30 THR B CA 1
ATOM 1664 C C . THR B 1 30 ? 1.94 8.898 -8.609 1 96.19 30 THR B C 1
ATOM 1666 O O . THR B 1 30 ? 2.762 8.664 -7.723 1 96.19 30 THR B O 1
ATOM 1669 N N . ALA B 1 31 ? 1.756 8.133 -9.68 1 95.81 31 ALA B N 1
ATOM 1670 C CA . ALA B 1 31 ? 2.594 6.953 -9.875 1 95.81 31 ALA B CA 1
ATOM 1671 C C . ALA B 1 31 ? 4.062 7.344 -10.023 1 95.81 31 ALA B C 1
ATOM 1673 O O . ALA B 1 31 ? 4.953 6.609 -9.594 1 95.81 31 ALA B O 1
ATOM 1674 N N . GLU B 1 32 ? 4.277 8.461 -10.586 1 95.38 32 GLU B N 1
ATOM 1675 C CA . GLU B 1 32 ? 5.641 8.961 -10.734 1 95.38 32 GLU B CA 1
ATOM 1676 C C . GLU B 1 32 ? 6.266 9.281 -9.383 1 95.38 32 GLU B C 1
ATOM 1678 O O . GLU B 1 32 ? 7.457 9.039 -9.172 1 95.38 32 GLU B O 1
ATOM 1683 N N . ASP B 1 33 ? 5.469 9.875 -8.547 1 97.69 33 ASP B N 1
ATOM 1684 C CA . ASP B 1 33 ? 5.934 10.125 -7.184 1 97.69 33 ASP B CA 1
ATOM 1685 C C . ASP B 1 33 ? 6.301 8.82 -6.48 1 97.69 33 ASP B C 1
ATOM 1687 O O . ASP B 1 33 ? 7.367 8.719 -5.867 1 97.69 33 ASP B O 1
ATOM 1691 N N . PHE B 1 34 ? 5.441 7.852 -6.602 1 98 34 PHE B N 1
ATOM 1692 C CA . PHE B 1 34 ? 5.707 6.547 -6.004 1 98 34 PHE B CA 1
ATOM 1693 C C . PHE B 1 34 ? 6.988 5.945 -6.562 1 98 34 PHE B C 1
ATOM 1695 O O . PHE B 1 34 ? 7.801 5.395 -5.816 1 98 34 PHE B O 1
ATOM 1702 N N . LYS B 1 35 ? 7.16 6.051 -7.863 1 97.31 35 LYS B N 1
ATOM 1703 C CA . LYS B 1 35 ? 8.375 5.531 -8.492 1 97.31 35 LYS B CA 1
ATOM 1704 C C . LYS B 1 35 ? 9.617 6.191 -7.906 1 97.31 35 LYS B C 1
ATOM 1706 O O . LYS B 1 35 ? 10.555 5.504 -7.488 1 97.31 35 LYS B O 1
ATOM 1711 N N . PHE B 1 36 ? 9.555 7.445 -7.898 1 97.25 36 PHE B N 1
ATOM 1712 C CA . PHE B 1 36 ? 10.703 8.203 -7.414 1 97.25 36 PHE B CA 1
ATOM 1713 C C . PHE B 1 36 ? 11.055 7.801 -5.988 1 97.25 36 PHE B C 1
ATOM 1715 O O . PHE B 1 36 ? 12.211 7.488 -5.691 1 97.25 36 PHE B O 1
ATOM 1722 N N . ILE B 1 37 ? 10.109 7.742 -5.145 1 97.69 37 ILE B N 1
ATOM 1723 C CA . ILE B 1 37 ? 10.312 7.457 -3.73 1 97.69 37 ILE B CA 1
ATOM 1724 C C . ILE B 1 37 ? 10.742 6.004 -3.553 1 97.69 37 ILE B C 1
ATOM 1726 O O . ILE B 1 37 ? 11.672 5.711 -2.787 1 97.69 37 ILE B O 1
ATOM 1730 N N . GLN B 1 38 ? 10.102 5.148 -4.266 1 96.38 38 GLN B N 1
ATOM 1731 C CA . GLN B 1 38 ? 10.422 3.73 -4.195 1 96.38 38 GLN B CA 1
ATOM 1732 C C . GLN B 1 38 ? 11.883 3.484 -4.562 1 96.38 38 GLN B C 1
ATOM 1734 O O . GLN B 1 38 ? 12.594 2.77 -3.854 1 96.38 38 GLN B O 1
ATOM 1739 N N . GLU B 1 39 ? 12.297 4.023 -5.59 1 96.06 39 GLU B N 1
ATOM 1740 C CA . GLU B 1 39 ? 13.672 3.828 -6.043 1 96.06 39 GLU B CA 1
ATOM 1741 C C . GLU B 1 39 ? 14.672 4.359 -5.023 1 96.06 39 GLU B C 1
ATOM 1743 O O . GLU B 1 39 ? 15.695 3.727 -4.762 1 96.06 39 GLU B O 1
ATOM 1748 N N . ARG B 1 40 ? 14.398 5.512 -4.492 1 96.19 40 ARG B N 1
ATOM 1749 C CA . ARG B 1 40 ? 15.297 6.133 -3.527 1 96.19 40 ARG B CA 1
ATOM 1750 C C . ARG B 1 40 ? 15.336 5.344 -2.223 1 96.19 40 ARG B C 1
ATOM 1752 O O . ARG B 1 40 ? 16.406 5.145 -1.639 1 96.19 40 ARG B O 1
ATOM 1759 N N . VAL B 1 41 ? 14.188 4.914 -1.822 1 95.81 41 VAL B N 1
ATOM 1760 C CA . VAL B 1 41 ? 14.102 4.117 -0.605 1 95.81 41 VAL B CA 1
ATOM 1761 C C . VAL B 1 41 ? 14.859 2.805 -0.792 1 95.81 41 VAL B C 1
ATOM 1763 O O . VAL B 1 41 ? 15.641 2.406 0.07 1 95.81 41 VAL B O 1
ATOM 1766 N N . ASN B 1 42 ? 14.641 2.189 -1.925 1 93.25 42 ASN B N 1
ATOM 1767 C CA . ASN B 1 42 ? 15.289 0.913 -2.195 1 93.25 42 ASN B CA 1
ATOM 1768 C C . ASN B 1 42 ? 16.812 1.055 -2.221 1 93.25 42 ASN B C 1
ATOM 1770 O O . ASN B 1 42 ? 17.531 0.155 -1.785 1 93.25 42 ASN B O 1
ATOM 1774 N N . LYS B 1 43 ? 17.281 2.125 -2.695 1 95.56 43 LYS B N 1
ATOM 1775 C CA . LYS B 1 43 ? 18.703 2.379 -2.811 1 95.56 43 LYS B CA 1
ATOM 1776 C C . LYS B 1 43 ? 19.344 2.625 -1.44 1 95.56 43 LYS B C 1
ATOM 1778 O O . LYS B 1 43 ? 20.5 2.287 -1.213 1 95.56 43 LYS B O 1
ATOM 1783 N N . ASN B 1 44 ? 18.609 3.148 -0.517 1 96.06 44 ASN B N 1
ATOM 1784 C CA . ASN B 1 44 ? 19.172 3.598 0.748 1 96.06 44 ASN B CA 1
ATOM 1785 C C . ASN B 1 44 ? 18.984 2.564 1.853 1 96.06 44 ASN B C 1
ATOM 1787 O O . ASN B 1 44 ? 19.656 2.611 2.883 1 96.06 44 ASN B O 1
ATOM 1791 N N . LEU B 1 45 ? 17.984 1.663 1.646 1 95.19 45 LEU B N 1
ATOM 1792 C CA . LEU B 1 45 ? 17.703 0.675 2.684 1 95.19 45 LEU B CA 1
ATOM 1793 C C . LEU B 1 45 ? 18.844 -0.34 2.783 1 95.19 45 LEU B C 1
ATOM 1795 O O . LEU B 1 45 ? 19.344 -0.807 1.762 1 95.19 45 LEU B O 1
ATOM 1799 N N . ARG B 1 46 ? 19.25 -0.636 4.043 1 94.69 46 ARG B N 1
ATOM 1800 C CA . ARG B 1 46 ? 20.281 -1.63 4.312 1 94.69 46 ARG B CA 1
ATOM 1801 C C . ARG B 1 46 ? 19.672 -2.902 4.895 1 94.69 46 ARG B C 1
ATOM 1803 O O . ARG B 1 46 ? 18.453 -3.008 5.039 1 94.69 46 ARG B O 1
ATOM 1810 N N . ASP B 1 47 ? 20.562 -3.828 5.238 1 91.94 47 ASP B N 1
ATOM 1811 C CA . ASP B 1 47 ? 20.125 -5.094 5.812 1 91.94 47 ASP B CA 1
ATOM 1812 C C . ASP B 1 47 ? 19.359 -4.867 7.109 1 91.94 47 ASP B C 1
ATOM 1814 O O . ASP B 1 47 ? 19.734 -4.031 7.93 1 91.94 47 ASP B O 1
ATOM 1818 N N . ARG B 1 48 ? 18.281 -5.566 7.371 1 94.81 48 ARG B N 1
ATOM 1819 C CA . ARG B 1 48 ? 17.453 -5.562 8.57 1 94.81 48 ARG B CA 1
ATOM 1820 C C . ARG B 1 48 ? 16.719 -4.238 8.719 1 94.81 48 ARG B C 1
ATOM 1822 O O . ARG B 1 48 ? 16.406 -3.812 9.836 1 94.81 48 ARG B O 1
ATOM 1829 N N . GLN B 1 49 ? 16.609 -3.475 7.602 1 95.75 49 GLN B N 1
ATOM 1830 C CA . GLN B 1 49 ? 15.766 -2.285 7.535 1 95.75 49 GLN B CA 1
ATOM 1831 C C . GLN B 1 49 ? 14.586 -2.502 6.598 1 95.75 49 GLN B C 1
ATOM 1833 O O . GLN B 1 49 ? 14.617 -3.381 5.734 1 95.75 49 GLN B O 1
ATOM 1838 N N . PHE B 1 50 ? 13.484 -1.741 6.836 1 94.19 50 PHE B N 1
ATOM 1839 C CA . PHE B 1 50 ? 12.312 -1.908 5.977 1 94.19 50 PHE B CA 1
ATOM 1840 C C . PHE B 1 50 ? 11.617 -0.572 5.742 1 94.19 50 PHE B C 1
ATOM 1842 O O . PHE B 1 50 ? 11.844 0.388 6.48 1 94.19 50 PHE B O 1
ATOM 1849 N N . ALA B 1 51 ? 10.914 -0.557 4.672 1 96.31 51 ALA B N 1
ATOM 1850 C CA . ALA B 1 51 ? 10.008 0.544 4.348 1 96.31 51 ALA B CA 1
ATOM 1851 C C . ALA B 1 51 ? 8.633 0.023 3.959 1 96.31 51 ALA B C 1
ATOM 1853 O O . ALA B 1 51 ? 8.516 -0.952 3.213 1 96.31 51 ALA B O 1
ATOM 1854 N N . ILE B 1 52 ? 7.582 0.691 4.504 1 95.19 52 ILE B N 1
ATOM 1855 C CA . ILE B 1 52 ? 6.211 0.253 4.27 1 95.19 52 ILE B CA 1
ATOM 1856 C C . ILE B 1 52 ? 5.344 1.449 3.881 1 95.19 52 ILE B C 1
ATOM 1858 O O . ILE B 1 52 ? 5.328 2.465 4.578 1 95.19 52 ILE B O 1
ATOM 1862 N N . TRP B 1 53 ? 4.68 1.312 2.771 1 97.5 53 TRP B N 1
ATOM 1863 C CA . TRP B 1 53 ? 3.705 2.33 2.387 1 97.5 53 TRP B CA 1
ATOM 1864 C C . TRP B 1 53 ? 2.492 2.299 3.311 1 97.5 53 TRP B C 1
ATOM 1866 O O . TRP B 1 53 ? 1.974 1.226 3.629 1 97.5 53 TRP B O 1
ATOM 1876 N N . ARG B 1 54 ? 2.055 3.453 3.699 1 97.19 54 ARG B N 1
ATOM 1877 C CA . ARG B 1 54 ? 0.914 3.572 4.602 1 97.19 54 ARG B CA 1
ATOM 1878 C C . ARG B 1 54 ? -0.26 4.258 3.91 1 97.19 54 ARG B C 1
ATOM 1880 O O . ARG B 1 54 ? -1.134 4.82 4.574 1 97.19 54 ARG B O 1
ATOM 1887 N N . VAL B 1 55 ? -0.228 4.312 2.617 1 97.31 55 VAL B N 1
ATOM 1888 C CA . VAL B 1 55 ? -1.312 4.844 1.794 1 97.31 55 VAL B CA 1
ATOM 1889 C C . VAL B 1 55 ? -1.662 3.842 0.695 1 97.31 55 VAL B C 1
ATOM 1891 O O . VAL B 1 55 ? -0.866 2.955 0.377 1 97.31 55 VAL B O 1
ATOM 1894 N N . ASP B 1 56 ? -2.803 4.004 0.139 1 96.62 56 ASP B N 1
ATOM 1895 C CA . ASP B 1 56 ? -3.254 3.109 -0.924 1 96.62 56 ASP B CA 1
ATOM 1896 C C . ASP B 1 56 ? -2.523 3.402 -2.232 1 96.62 56 ASP B C 1
ATOM 1898 O O . ASP B 1 56 ? -2.031 4.512 -2.439 1 96.62 56 ASP B O 1
ATOM 1902 N N . PRO B 1 57 ? -2.494 2.402 -3.139 1 98.19 57 PRO B N 1
ATOM 1903 C CA . PRO B 1 57 ? -2.002 2.691 -4.488 1 98.19 57 PRO B CA 1
ATOM 1904 C C . PRO B 1 57 ? -2.883 3.691 -5.234 1 98.19 57 PRO B C 1
ATOM 1906 O O . PRO B 1 57 ? -4.035 3.906 -4.855 1 98.19 57 PRO B O 1
ATOM 1909 N N . PRO B 1 58 ? -2.309 4.293 -6.246 1 97.69 58 PRO B N 1
ATOM 1910 C CA . PRO B 1 58 ? -3.131 5.199 -7.051 1 97.69 58 PRO B CA 1
ATOM 1911 C C . PRO B 1 58 ? -4.34 4.504 -7.676 1 97.69 58 PRO B C 1
ATOM 1913 O O . PRO B 1 58 ? -4.188 3.488 -8.359 1 97.69 58 PRO B O 1
ATOM 1916 N N . TRP B 1 59 ? -5.457 5.051 -7.438 1 94.5 59 TRP B N 1
ATOM 1917 C CA . TRP B 1 59 ? -6.676 4.414 -7.93 1 94.5 59 TRP B CA 1
ATOM 1918 C C . TRP B 1 59 ? -7.66 5.453 -8.453 1 94.5 59 TRP B C 1
ATOM 1920 O O . TRP B 1 59 ? -8.57 5.121 -9.219 1 94.5 59 TRP B O 1
ATOM 1930 N N . LEU B 1 60 ? -7.562 6.688 -8.039 1 94.38 60 LEU B N 1
ATOM 1931 C CA . LEU B 1 60 ? -8.484 7.758 -8.398 1 94.38 60 LEU B CA 1
ATOM 1932 C C . LEU B 1 60 ? -8.141 8.344 -9.766 1 94.38 60 LEU B C 1
ATOM 1934 O O . LEU B 1 60 ? -7.07 8.93 -9.938 1 94.38 60 LEU B O 1
ATOM 1938 N N . PRO B 1 61 ? -9.055 8.266 -10.773 1 92.62 61 PRO B N 1
ATOM 1939 C CA . PRO B 1 61 ? -8.75 8.773 -12.109 1 92.62 61 PRO B CA 1
ATOM 1940 C C . PRO B 1 61 ? -8.789 10.297 -12.18 1 92.62 61 PRO B C 1
ATOM 1942 O O . PRO B 1 61 ? -9.625 10.93 -11.531 1 92.62 61 PRO B O 1
ATOM 1945 N N . ARG B 1 62 ? -7.805 10.805 -12.859 1 89.12 62 ARG B N 1
ATOM 1946 C CA . ARG B 1 62 ? -7.785 12.227 -13.188 1 89.12 62 ARG B CA 1
ATOM 1947 C C . ARG B 1 62 ? -7.863 12.438 -14.695 1 89.12 62 ARG B C 1
ATOM 1949 O O . ARG B 1 62 ? -7.211 11.727 -15.461 1 89.12 62 ARG B O 1
ATOM 1956 N N . THR B 1 63 ? -8.852 13.281 -15.148 1 80.31 63 THR B N 1
ATOM 1957 C CA . THR B 1 63 ? -9.047 13.508 -16.578 1 80.31 63 THR B CA 1
ATOM 1958 C C . THR B 1 63 ? -8.438 14.836 -17 1 80.31 63 THR B C 1
ATOM 1960 O O . THR B 1 63 ? -8.266 15.734 -16.172 1 80.31 63 THR B O 1
ATOM 1963 N N . LYS B 1 64 ? -7.758 14.781 -18.188 1 66.75 64 LYS B N 1
ATOM 1964 C CA . LYS B 1 64 ? -7.281 16.031 -18.766 1 66.75 64 LYS B CA 1
ATOM 1965 C C . LYS B 1 64 ? -8.438 16.844 -19.344 1 66.75 64 LYS B C 1
ATOM 1967 O O . LYS B 1 64 ? -9.281 16.312 -20.062 1 66.75 64 LYS B O 1
ATOM 1972 N N . LYS B 1 65 ? -8.719 17.891 -18.578 1 57.22 65 LYS B N 1
ATOM 1973 C CA . LYS B 1 65 ? -9.656 18.766 -19.281 1 57.22 65 LYS B CA 1
ATOM 1974 C C . LYS B 1 65 ? -9.07 19.25 -20.609 1 57.22 65 LYS B C 1
ATOM 1976 O O . LYS B 1 65 ? -7.938 19.734 -20.641 1 57.22 65 LYS B O 1
ATOM 1981 N N . ALA B 1 66 ? -9.414 18.719 -21.688 1 51.56 66 ALA B N 1
ATOM 1982 C CA . ALA B 1 66 ? -8.984 19.312 -22.953 1 51.56 66 ALA B CA 1
ATOM 1983 C C . ALA B 1 66 ? -9.352 20.781 -23.031 1 51.56 66 ALA B C 1
ATOM 1985 O O . ALA B 1 66 ? -10.469 21.172 -22.688 1 51.56 66 ALA B O 1
ATOM 1986 N N . GLN B 1 67 ? -8.336 21.5 -23.094 1 48.16 67 GLN B N 1
ATOM 1987 C CA . GLN B 1 67 ? -8.617 22.859 -23.562 1 48.16 67 GLN B CA 1
ATOM 1988 C C . GLN B 1 67 ? -9.5 22.844 -24.797 1 48.16 67 GLN B C 1
ATOM 1990 O O . GLN B 1 67 ? -9.203 22.141 -25.766 1 48.16 67 GLN B O 1
ATOM 1995 N N . GLY B 1 68 ? -10.789 23.375 -24.75 1 53.56 68 GLY B N 1
ATOM 1996 C CA . GLY B 1 68 ? -11.719 23.703 -25.828 1 53.56 68 GLY B CA 1
ATOM 1997 C C . GLY B 1 68 ? -12.867 22.719 -25.938 1 53.56 68 GLY B C 1
ATOM 1998 O O . GLY B 1 68 ? -13.5 22.609 -27 1 53.56 68 GLY B O 1
ATOM 1999 N N . THR B 1 69 ? -12.773 21.75 -25.125 1 53.25 69 THR B N 1
ATOM 2000 C CA . THR B 1 69 ? -13.906 20.875 -25.406 1 53.25 69 THR B CA 1
ATOM 2001 C C . THR B 1 69 ? -15.219 21.547 -24.969 1 53.25 69 THR B C 1
ATOM 2003 O O . THR B 1 69 ? -15.305 22.094 -23.875 1 53.25 69 THR B O 1
ATOM 2006 N N . ARG B 1 70 ? -16.078 21.672 -25.891 1 51.19 70 ARG B N 1
ATOM 2007 C CA . ARG B 1 70 ? -17.453 22.125 -25.688 1 51.19 70 ARG B CA 1
ATOM 2008 C C . ARG B 1 70 ? -18.141 21.328 -24.594 1 51.19 70 ARG B C 1
ATOM 2010 O O . ARG B 1 70 ? -17.797 20.172 -24.359 1 51.19 70 ARG B O 1
ATOM 2017 N N . LEU B 1 71 ? -18.734 21.891 -23.672 1 52.44 71 LEU B N 1
ATOM 2018 C CA . LEU B 1 71 ? -19.406 21.391 -22.484 1 52.44 71 LEU B CA 1
ATOM 2019 C C . LEU B 1 71 ? -19.953 19.984 -22.703 1 52.44 71 LEU B C 1
ATOM 2021 O O . LEU B 1 71 ? -19.984 19.172 -21.781 1 52.44 71 LEU B O 1
ATOM 2025 N N . GLY B 1 72 ? -20.422 19.703 -23.766 1 49.09 72 GLY B N 1
ATOM 2026 C CA . GLY B 1 72 ? -21.094 18.484 -24.172 1 49.09 72 GLY B CA 1
ATOM 2027 C C . GLY B 1 72 ? -20.156 17.375 -24.594 1 49.09 72 GLY B C 1
ATOM 2028 O O . GLY B 1 72 ? -20.578 16.375 -25.172 1 49.09 72 GLY B O 1
ATOM 2029 N N . GLY B 1 73 ? -18.875 17.656 -24.719 1 47.44 73 GLY B N 1
ATOM 2030 C CA . GLY B 1 73 ? -18.016 16.719 -25.406 1 47.44 73 GLY B CA 1
ATOM 2031 C C . GLY B 1 73 ? -17.672 15.5 -24.562 1 47.44 73 GLY B C 1
ATOM 2032 O O . GLY B 1 73 ? -17.891 15.492 -23.359 1 47.44 73 GLY B O 1
ATOM 2033 N N . GLY B 1 74 ? -17.078 14.273 -25.25 1 50.53 74 GLY B N 1
ATOM 2034 C CA . GLY B 1 74 ? -16.766 12.898 -24.875 1 50.53 74 GLY B CA 1
ATOM 2035 C C . GLY B 1 74 ? -15.977 12.805 -23.594 1 50.53 74 GLY B C 1
ATOM 2036 O O . GLY B 1 74 ? -15.555 13.82 -23.031 1 50.53 74 GLY B O 1
ATOM 2037 N N . LYS B 1 75 ? -16.219 11.656 -22.938 1 51.75 75 LYS B N 1
ATOM 2038 C CA . LYS B 1 75 ? -15.508 11.305 -21.703 1 51.75 75 LYS B CA 1
ATOM 2039 C C . LYS B 1 75 ? -14.023 11.617 -21.812 1 51.75 75 LYS B C 1
ATOM 2041 O O . LYS B 1 75 ? -13.383 11.258 -22.812 1 51.75 75 LYS B O 1
ATOM 2046 N N . GLY B 1 76 ? -13.625 12.797 -21.422 1 52.38 76 GLY B N 1
ATOM 2047 C CA . GLY B 1 76 ? -12.195 13.078 -21.422 1 52.38 76 GLY B CA 1
ATOM 2048 C C . GLY B 1 76 ? -11.352 11.852 -21.141 1 52.38 76 GLY B C 1
ATOM 2049 O O . GLY B 1 76 ? -11.82 10.906 -20.5 1 52.38 76 GLY B O 1
ATOM 2050 N N . SER B 1 77 ? -10.422 11.516 -21.969 1 66.12 77 SER B N 1
ATOM 2051 C CA . SER B 1 77 ? -9.531 10.367 -21.844 1 66.12 77 SER B CA 1
ATOM 2052 C C . SER B 1 77 ? -8.781 10.398 -20.516 1 66.12 77 SER B C 1
ATOM 2054 O O . SER B 1 77 ? -8.328 11.453 -20.078 1 66.12 77 SER B O 1
ATOM 2056 N N . ILE B 1 78 ? -9.055 9.461 -19.609 1 68.12 78 ILE B N 1
ATOM 2057 C CA . ILE B 1 78 ? -8.289 9.32 -18.375 1 68.12 78 ILE B CA 1
ATOM 2058 C C . ILE B 1 78 ? -6.797 9.492 -18.672 1 68.12 78 ILE B C 1
ATOM 2060 O O . ILE B 1 78 ? -6.25 8.828 -19.562 1 68.12 78 ILE B O 1
ATOM 2064 N N . GLN B 1 79 ? -6.234 10.438 -18.016 1 76 79 GLN B N 1
ATOM 2065 C CA . GLN B 1 79 ? -4.812 10.695 -18.203 1 76 79 GLN B CA 1
ATOM 2066 C C . GLN B 1 79 ? -3.965 9.844 -17.266 1 76 79 GLN B C 1
ATOM 2068 O O . GLN B 1 79 ? -3.02 9.18 -17.703 1 76 79 GLN B O 1
ATOM 2073 N N . HIS B 1 80 ? -4.344 9.914 -15.953 1 89.81 80 HIS B N 1
ATOM 2074 C CA . HIS B 1 80 ? -3.566 9.156 -14.977 1 89.81 80 HIS B CA 1
ATOM 2075 C C . HIS B 1 80 ? -4.359 8.922 -13.695 1 89.81 80 HIS B C 1
ATOM 2077 O O . HIS B 1 80 ? -5.48 9.422 -13.555 1 89.81 80 HIS B O 1
ATOM 2083 N N . TYR B 1 81 ? -3.818 8.117 -12.828 1 94.44 81 TYR B N 1
ATOM 2084 C CA . TYR B 1 81 ? -4.41 7.82 -11.531 1 94.44 81 TYR B CA 1
ATOM 2085 C C . TYR B 1 81 ? -3.586 8.43 -10.406 1 94.44 81 TYR B C 1
ATOM 2087 O O . TYR B 1 81 ? -2.363 8.547 -10.508 1 94.44 81 TYR B O 1
ATOM 2095 N N . VAL B 1 82 ? -4.336 8.789 -9.328 1 96.69 82 VAL B N 1
ATOM 2096 C CA . VAL B 1 82 ? -3.629 9.367 -8.188 1 96.69 82 VAL B CA 1
ATOM 2097 C C . VAL B 1 82 ? -4.152 8.75 -6.891 1 96.69 82 VAL B C 1
ATOM 2099 O O . VAL B 1 82 ? -5.215 8.125 -6.879 1 96.69 82 VAL B O 1
ATOM 2102 N N . THR B 1 83 ? -3.379 8.891 -5.82 1 97.81 83 THR B N 1
ATOM 2103 C CA . THR B 1 83 ? -3.77 8.539 -4.457 1 97.81 83 THR B CA 1
ATOM 2104 C C . THR B 1 83 ? -4.117 9.797 -3.66 1 97.81 83 THR B C 1
ATOM 2106 O O . THR B 1 83 ? -3.258 10.641 -3.412 1 97.81 83 THR B O 1
ATOM 2109 N N . PRO B 1 84 ? -5.355 9.945 -3.264 1 97 84 PRO B N 1
ATOM 2110 C CA . PRO B 1 84 ? -5.664 11.07 -2.377 1 97 84 PRO B CA 1
ATOM 2111 C C . PRO B 1 84 ? -5.172 10.844 -0.948 1 97 84 PRO B C 1
ATOM 2113 O O . PRO B 1 84 ? -5.277 9.734 -0.421 1 97 84 PRO B O 1
ATOM 2116 N N . VAL B 1 85 ? -4.633 11.875 -0.332 1 97.56 85 VAL B N 1
ATOM 2117 C CA . VAL B 1 85 ? -4.113 11.812 1.03 1 97.56 85 VAL B CA 1
ATOM 2118 C C . VAL B 1 85 ? -4.633 13 1.835 1 97.56 85 VAL B C 1
ATOM 2120 O O . VAL B 1 85 ? -4.605 14.141 1.359 1 97.56 85 VAL B O 1
ATOM 2123 N N . LYS B 1 86 ? -5.125 12.75 3.033 1 97.25 86 LYS B N 1
ATOM 2124 C CA . LYS B 1 86 ? -5.582 13.812 3.932 1 97.25 86 LYS B CA 1
ATOM 2125 C C . LYS B 1 86 ? -4.445 14.297 4.828 1 97.25 86 LYS B C 1
ATOM 2127 O O . LYS B 1 86 ? -3.412 13.641 4.945 1 97.25 86 LYS B O 1
ATOM 2132 N N . ALA B 1 87 ? -4.699 15.43 5.418 1 96.88 87 ALA B N 1
ATOM 2133 C CA . ALA B 1 87 ? -3.719 15.977 6.355 1 96.88 87 ALA B CA 1
ATOM 2134 C C . ALA B 1 87 ? -3.486 15.016 7.523 1 96.88 87 ALA B C 1
ATOM 2136 O O . ALA B 1 87 ? -4.418 14.352 7.984 1 96.88 87 ALA B O 1
ATOM 2137 N N . LYS B 1 88 ? -2.186 14.953 7.984 1 96.88 88 LYS B N 1
ATOM 2138 C CA . LYS B 1 88 ? -1.729 14.195 9.148 1 96.88 88 LYS B CA 1
ATOM 2139 C C . LYS B 1 88 ? -1.551 12.719 8.805 1 96.88 88 LYS B C 1
ATOM 2141 O O . LYS B 1 88 ? -1.058 11.938 9.625 1 96.88 88 LYS B O 1
ATOM 2146 N N . ARG B 1 89 ? -1.861 12.297 7.602 1 97.88 89 ARG B N 1
ATOM 2147 C CA . ARG B 1 89 ? -1.731 10.906 7.18 1 97.88 89 ARG B CA 1
ATOM 2148 C C . ARG B 1 89 ? -0.266 10.492 7.105 1 97.88 89 ARG B C 1
ATOM 2150 O O . ARG B 1 89 ? 0.546 11.172 6.477 1 97.88 89 ARG B O 1
ATOM 2157 N N . ILE B 1 90 ? 0.047 9.391 7.789 1 98 90 ILE B N 1
ATOM 2158 C CA . ILE B 1 90 ? 1.353 8.773 7.574 1 98 90 ILE B CA 1
ATOM 2159 C C . ILE B 1 90 ? 1.412 8.164 6.18 1 98 90 ILE B C 1
ATOM 2161 O O . ILE B 1 90 ? 0.555 7.355 5.809 1 98 90 ILE B O 1
ATOM 2165 N N . ILE B 1 91 ? 2.369 8.547 5.398 1 98.5 91 ILE B N 1
ATOM 2166 C CA . ILE B 1 91 ? 2.479 8.141 4.004 1 98.5 91 ILE B CA 1
ATOM 2167 C C . ILE B 1 91 ? 3.41 6.934 3.889 1 98.5 91 ILE B C 1
ATOM 2169 O O . ILE B 1 91 ? 3.139 6 3.133 1 98.5 91 ILE B O 1
ATOM 2173 N N . LEU B 1 92 ? 4.477 6.992 4.535 1 98.38 92 LEU B N 1
ATOM 2174 C CA . LEU B 1 92 ? 5.547 6 4.496 1 98.38 92 LEU B CA 1
ATOM 2175 C C . LEU B 1 92 ? 6.16 5.809 5.875 1 98.38 92 LEU B C 1
ATOM 2177 O O . LEU B 1 92 ? 6.383 6.781 6.605 1 98.38 92 LEU B O 1
ATOM 2181 N N . GLU B 1 93 ? 6.414 4.609 6.16 1 98 93 GLU B N 1
ATOM 2182 C CA . GLU B 1 93 ? 7.109 4.281 7.402 1 98 93 GLU B CA 1
ATOM 2183 C C . GLU B 1 93 ? 8.414 3.545 7.125 1 98 93 GLU B C 1
ATOM 2185 O O . GLU B 1 93 ? 8.477 2.68 6.246 1 98 93 GLU B O 1
ATOM 2190 N N . VAL B 1 94 ? 9.406 3.891 7.871 1 97.56 94 VAL B N 1
ATOM 2191 C CA . VAL B 1 94 ? 10.719 3.256 7.777 1 97.56 94 VAL B CA 1
ATOM 2192 C C . VAL B 1 94 ? 11.172 2.801 9.164 1 97.56 94 VAL B C 1
ATOM 2194 O O . VAL B 1 94 ? 10.984 3.518 10.148 1 97.56 94 VAL B O 1
ATOM 2197 N N . GLY B 1 95 ? 11.781 1.627 9.211 1 97.12 95 GLY B N 1
ATOM 2198 C CA . GLY B 1 95 ? 12.227 1.114 10.5 1 97.12 95 GLY B CA 1
ATOM 2199 C C . GLY B 1 95 ? 13.219 -0.028 10.383 1 97.12 95 GLY B C 1
ATOM 2200 O O . GLY B 1 95 ? 13.797 -0.243 9.312 1 97.12 95 GLY B O 1
ATOM 2201 N N . GLY B 1 96 ? 13.383 -0.694 11.562 1 96.31 96 GLY B N 1
ATOM 2202 C CA . GLY B 1 96 ? 14.398 -1.73 11.672 1 96.31 96 GLY B CA 1
ATOM 2203 C C . GLY B 1 96 ? 15.68 -1.245 12.32 1 96.31 96 GLY B C 1
ATOM 2204 O O . GLY B 1 96 ? 15.641 -0.48 13.289 1 96.31 96 GLY B O 1
ATOM 2205 N N . HIS B 1 97 ? 16.766 -1.86 11.836 1 97.38 97 HIS B N 1
ATOM 2206 C CA . HIS B 1 97 ? 18.062 -1.432 12.344 1 97.38 97 HIS B CA 1
ATOM 2207 C C . HIS B 1 97 ? 18.516 -0.143 11.672 1 97.38 97 HIS B C 1
ATOM 2209 O O . HIS B 1 97 ? 19.5 -0.145 10.922 1 97.38 97 HIS B O 1
ATOM 2215 N N . ILE B 1 98 ? 17.906 0.944 12.039 1 97.25 98 ILE B N 1
ATOM 2216 C CA . ILE B 1 98 ? 18.172 2.232 11.406 1 97.25 98 ILE B CA 1
ATOM 2217 C C . ILE B 1 98 ? 18.156 3.336 12.461 1 97.25 98 ILE B C 1
ATOM 2219 O O . ILE B 1 98 ? 17.281 3.373 13.328 1 97.25 98 ILE B O 1
ATOM 2223 N N . THR B 1 99 ? 19.125 4.219 12.422 1 96.25 99 THR B N 1
ATOM 2224 C CA . THR B 1 99 ? 19.172 5.355 13.336 1 96.25 99 THR B CA 1
ATOM 2225 C C . THR B 1 99 ? 18.375 6.531 12.789 1 96.25 99 THR B C 1
ATOM 2227 O O . THR B 1 99 ? 18.062 6.574 11.594 1 96.25 99 THR B O 1
ATOM 2230 N N . GLU B 1 100 ? 18.094 7.43 13.648 1 96.31 100 GLU B N 1
ATOM 2231 C CA . GLU B 1 100 ? 17.344 8.602 13.227 1 96.31 100 GLU B CA 1
ATOM 2232 C C . GLU B 1 100 ? 18.109 9.406 12.18 1 96.31 100 GLU B C 1
ATOM 2234 O O . GLU B 1 100 ? 17.531 9.898 11.211 1 96.31 100 GLU B O 1
ATOM 2239 N N . ILE B 1 101 ? 19.328 9.523 12.398 1 96.19 101 ILE B N 1
ATOM 2240 C CA . ILE B 1 101 ? 20.156 10.289 11.484 1 96.19 101 ILE B CA 1
ATOM 2241 C C . ILE B 1 101 ? 20.156 9.633 10.102 1 96.19 101 ILE B C 1
ATOM 2243 O O . ILE B 1 101 ? 20.047 10.312 9.086 1 96.19 101 ILE B O 1
ATOM 2247 N N . GLU B 1 102 ? 20.281 8.352 10.062 1 95.75 102 GLU B N 1
ATOM 2248 C CA . GLU B 1 102 ? 20.25 7.605 8.805 1 95.75 102 GLU B CA 1
ATOM 2249 C C . GLU B 1 102 ? 18.922 7.793 8.094 1 95.75 102 GLU B C 1
ATOM 2251 O O . GLU B 1 102 ? 18.891 8.047 6.887 1 95.75 102 GLU B O 1
ATOM 2256 N N . ALA B 1 103 ? 17.859 7.648 8.844 1 96.81 103 ALA B N 1
ATOM 2257 C CA . ALA B 1 103 ? 16.531 7.809 8.273 1 96.81 103 ALA B CA 1
ATOM 2258 C C . ALA B 1 103 ? 16.328 9.219 7.73 1 96.81 103 ALA B C 1
ATOM 2260 O O . ALA B 1 103 ? 15.82 9.398 6.625 1 96.81 103 ALA B O 1
ATOM 2261 N N . GLN B 1 104 ? 16.766 10.195 8.469 1 96.31 104 GLN B N 1
ATOM 2262 C CA . GLN B 1 104 ? 16.625 11.594 8.07 1 96.31 104 GLN B CA 1
ATOM 2263 C C . GLN B 1 104 ? 17.406 11.891 6.793 1 96.31 104 GLN B C 1
ATOM 2265 O O . GLN B 1 104 ? 16.969 12.695 5.965 1 96.31 104 GLN B O 1
ATOM 2270 N N . SER B 1 105 ? 18.484 11.258 6.625 1 94.56 105 SER B N 1
ATOM 2271 C CA . SER B 1 105 ? 19.391 11.555 5.527 1 94.56 105 SER B CA 1
ATOM 2272 C C . SER B 1 105 ? 18.703 11.398 4.176 1 94.56 105 SER B C 1
ATOM 2274 O O . SER B 1 105 ? 18.953 12.172 3.252 1 94.56 105 SER B O 1
ATOM 2276 N N . PHE B 1 106 ? 17.781 10.414 4.105 1 93.44 106 PHE B N 1
ATOM 2277 C CA . PHE B 1 106 ? 17.203 10.258 2.779 1 93.44 106 PHE B CA 1
ATOM 2278 C C . PHE B 1 106 ? 15.711 10.594 2.801 1 93.44 106 PHE B C 1
ATOM 2280 O O . PHE B 1 106 ? 15.133 10.938 1.771 1 93.44 106 PHE B O 1
ATOM 2287 N N . LEU B 1 107 ? 15.078 10.586 3.934 1 96.56 107 LEU B N 1
ATOM 2288 C CA . LEU B 1 107 ? 13.648 10.859 3.973 1 96.56 107 LEU B CA 1
ATOM 2289 C C . LEU B 1 107 ? 13.375 12.352 3.818 1 96.56 107 LEU B C 1
ATOM 2291 O O . LEU B 1 107 ? 12.359 12.742 3.234 1 96.56 107 LEU B O 1
ATOM 2295 N N . LEU B 1 108 ? 14.258 13.172 4.352 1 95.75 108 LEU B N 1
ATOM 2296 C CA . LEU B 1 108 ? 14.039 14.609 4.309 1 95.75 108 LEU B CA 1
ATOM 2297 C C . LEU B 1 108 ? 13.969 15.109 2.867 1 95.75 108 LEU B C 1
ATOM 2299 O O . LEU B 1 108 ? 13.109 15.922 2.531 1 95.75 108 LEU B O 1
ATOM 2303 N N . TYR B 1 109 ? 14.828 14.586 2.088 1 94.69 109 TYR B N 1
ATOM 2304 C CA . TYR B 1 109 ? 14.844 15.039 0.703 1 94.69 109 TYR B CA 1
ATOM 2305 C C . TYR B 1 109 ? 13.633 14.523 -0.056 1 94.69 109 TYR B C 1
ATOM 2307 O O . TYR B 1 109 ? 13.156 15.164 -0.998 1 94.69 109 TYR B O 1
ATOM 2315 N N . LEU B 1 110 ? 13.062 13.406 0.385 1 97.19 110 LEU B N 1
ATOM 2316 C CA . LEU B 1 110 ? 11.906 12.828 -0.281 1 97.19 110 LEU B CA 1
ATOM 2317 C C . LEU B 1 110 ? 10.672 13.695 -0.071 1 97.19 110 LEU B C 1
ATOM 2319 O O . LEU B 1 110 ? 9.727 13.641 -0.864 1 97.19 110 LEU B O 1
ATOM 2323 N N . CYS B 1 111 ? 10.68 14.5 0.981 1 97 111 CYS B N 1
ATOM 2324 C CA . CYS B 1 111 ? 9.555 15.391 1.27 1 97 111 CYS B CA 1
ATOM 2325 C C . CYS B 1 111 ? 9.32 16.359 0.123 1 97 111 CYS B C 1
ATOM 2327 O O . CYS B 1 111 ? 8.18 16.734 -0.156 1 97 111 CYS B O 1
ATOM 2329 N N . GLU B 1 112 ? 10.352 16.672 -0.541 1 95.56 112 GLU B N 1
ATOM 2330 C CA . GLU B 1 112 ? 10.297 17.688 -1.585 1 95.56 112 GLU B CA 1
ATOM 2331 C C . GLU B 1 112 ? 9.664 17.141 -2.859 1 95.56 112 GLU B C 1
ATOM 2333 O O . GLU B 1 112 ? 9.305 17.906 -3.758 1 95.56 112 GLU B O 1
ATOM 2338 N N . ARG B 1 113 ? 9.5 15.859 -2.926 1 96 113 ARG B N 1
ATOM 2339 C CA . ARG B 1 113 ? 8.945 15.227 -4.117 1 96 113 ARG B CA 1
ATOM 2340 C C . ARG B 1 113 ? 7.441 15.484 -4.219 1 96 113 ARG B C 1
ATOM 2342 O O . ARG B 1 113 ? 6.891 15.539 -5.32 1 96 113 ARG B O 1
ATOM 2349 N N . PHE B 1 114 ? 6.824 15.703 -3.227 1 97.19 114 PHE B N 1
ATOM 2350 C CA . PHE B 1 114 ? 5.371 15.812 -3.18 1 97.19 114 PHE B CA 1
ATOM 2351 C C . PHE B 1 114 ? 4.918 17.203 -3.592 1 97.19 114 PHE B C 1
ATOM 2353 O O . PHE B 1 114 ? 5.645 18.188 -3.391 1 97.19 114 PHE B O 1
ATOM 2360 N N . SER B 1 115 ? 3.76 17.297 -4.164 1 96.62 115 SER B N 1
ATOM 2361 C CA . SER B 1 115 ? 3.176 18.562 -4.574 1 96.62 115 SER B CA 1
ATOM 2362 C C . SER B 1 115 ? 2.447 19.234 -3.416 1 96.62 115 SER B C 1
ATOM 2364 O O . SER B 1 115 ? 1.775 20.25 -3.605 1 96.62 115 SER B O 1
ATOM 2366 N N . PHE B 1 116 ? 2.43 18.703 -2.342 1 96.25 116 PHE B N 1
ATOM 2367 C CA . PHE B 1 116 ? 1.854 19.219 -1.104 1 96.25 116 PHE B CA 1
ATOM 2368 C C . PHE B 1 116 ? 2.836 19.062 0.052 1 96.25 116 PHE B C 1
ATOM 2370 O O . PHE B 1 116 ? 3.779 18.281 -0.026 1 96.25 116 PHE B O 1
ATOM 2377 N N . PRO B 1 117 ? 2.691 19.812 1.101 1 97.81 117 PRO B N 1
ATOM 2378 C CA . PRO B 1 117 ? 3.662 19.766 2.197 1 97.81 117 PRO B CA 1
ATOM 2379 C C . PRO B 1 117 ? 3.674 18.438 2.934 1 97.81 117 PRO B C 1
ATOM 2381 O O . PRO B 1 117 ? 2.623 17.969 3.377 1 97.81 117 PRO B O 1
ATOM 2384 N N . VAL B 1 118 ? 4.871 17.875 3.051 1 98.44 118 VAL B N 1
ATOM 2385 C CA . VAL B 1 118 ? 5.125 16.625 3.771 1 98.44 118 VAL B CA 1
ATOM 2386 C C . VAL B 1 118 ? 6.301 16.828 4.727 1 98.44 118 VAL B C 1
ATOM 2388 O O . VAL B 1 118 ? 7.223 17.594 4.445 1 98.44 118 VAL B O 1
ATOM 2391 N N . GLU B 1 119 ? 6.234 16.125 5.82 1 97.81 119 GLU B N 1
ATOM 2392 C CA . GLU B 1 119 ? 7.316 16.281 6.789 1 97.81 119 GLU B CA 1
ATOM 2393 C C . GLU B 1 119 ? 7.84 14.93 7.262 1 97.81 119 GLU B C 1
ATOM 2395 O O . GLU B 1 119 ? 7.125 13.93 7.207 1 97.81 119 GLU B O 1
ATOM 2400 N N . PHE B 1 120 ? 9.109 14.992 7.699 1 98.19 120 PHE B N 1
ATOM 2401 C CA . PHE B 1 120 ? 9.688 13.867 8.422 1 98.19 120 PHE B CA 1
ATOM 2402 C C . PHE B 1 120 ? 9.109 13.773 9.828 1 98.19 120 PHE B C 1
ATOM 2404 O O . PHE B 1 120 ? 8.961 14.789 10.516 1 98.19 120 PHE B O 1
ATOM 2411 N N . VAL B 1 121 ? 8.828 12.539 10.266 1 97.5 121 VAL B N 1
ATOM 2412 C CA . VAL B 1 121 ? 8.312 12.367 11.625 1 97.5 121 VAL B CA 1
ATOM 2413 C C . VAL B 1 121 ? 9.039 11.219 12.312 1 97.5 121 VAL B C 1
ATOM 2415 O O . VAL B 1 121 ? 9.453 10.258 11.656 1 97.5 121 VAL B O 1
ATOM 2418 N N . SER B 1 122 ? 9.234 11.328 13.547 1 97.44 122 SER B N 1
ATOM 2419 C CA . SER B 1 122 ? 9.703 10.281 14.438 1 97.44 122 SER B CA 1
ATOM 2420 C C . SER B 1 122 ? 8.688 9.984 15.531 1 97.44 122 SER B C 1
ATOM 2422 O O . SER B 1 122 ? 7.82 10.812 15.82 1 97.44 122 SER B O 1
ATOM 2424 N N . GLU B 1 123 ? 8.812 8.805 16.062 1 96.25 123 GLU B N 1
ATOM 2425 C CA . GLU B 1 123 ? 7.914 8.461 17.156 1 96.25 123 GLU B CA 1
ATOM 2426 C C . GLU B 1 123 ? 7.996 9.484 18.281 1 96.25 123 GLU B C 1
ATOM 2428 O O . GLU B 1 123 ? 6.973 9.883 18.844 1 96.25 123 GLU B O 1
ATOM 2433 N N . LYS B 1 124 ? 9.109 9.875 18.594 1 93.81 124 LYS B N 1
ATOM 2434 C CA . LYS B 1 124 ? 9.336 10.867 19.641 1 93.81 124 LYS B CA 1
ATOM 2435 C C . LYS B 1 124 ? 8.633 12.18 19.328 1 93.81 124 LYS B C 1
ATOM 2437 O O . LYS B 1 124 ? 7.965 12.766 20.188 1 93.81 124 LYS B O 1
ATOM 2442 N N . LEU B 1 125 ? 8.805 12.633 18.125 1 93 125 LEU B N 1
ATOM 2443 C CA . LEU B 1 125 ? 8.188 13.883 17.688 1 93 125 LEU B CA 1
ATOM 2444 C C . LEU B 1 125 ? 6.668 13.805 17.781 1 93 125 LEU B C 1
ATOM 2446 O O . LEU B 1 125 ? 6.02 14.742 18.234 1 93 125 LEU B O 1
ATOM 2450 N N . LEU B 1 126 ? 6.148 12.719 17.375 1 93.88 126 LEU B N 1
ATOM 2451 C CA . LEU B 1 126 ? 4.695 12.555 17.359 1 93.88 126 LEU B CA 1
ATOM 2452 C C . LEU B 1 126 ? 4.152 12.5 18.781 1 93.88 126 LEU B C 1
ATOM 2454 O O . LEU B 1 126 ? 3.07 13.023 19.062 1 93.88 126 LEU B O 1
ATOM 2458 N N . MET B 1 127 ? 4.871 11.867 19.641 1 93.56 127 MET B N 1
ATOM 2459 C CA . MET B 1 127 ? 4.461 11.773 21.031 1 93.56 127 MET B CA 1
ATOM 2460 C C . MET B 1 127 ? 4.449 13.148 21.688 1 93.56 127 MET B C 1
ATOM 2462 O O . MET B 1 127 ? 3.539 13.461 22.469 1 93.56 127 MET B O 1
ATOM 2466 N N . GLU B 1 128 ? 5.445 13.859 21.453 1 92.62 128 GLU B N 1
ATOM 2467 C CA . GLU B 1 128 ? 5.531 15.211 21.984 1 92.62 128 GLU B CA 1
ATOM 2468 C C . GLU B 1 128 ? 4.367 16.078 21.5 1 92.62 128 GLU B C 1
ATOM 2470 O O . GLU B 1 128 ? 3.807 16.859 22.281 1 92.62 128 GLU B O 1
ATOM 2475 N N . ARG B 1 129 ? 4.102 15.945 20.25 1 90.75 129 ARG B N 1
ATOM 2476 C CA . ARG B 1 129 ? 2.998 16.703 19.688 1 90.75 129 ARG B CA 1
ATOM 2477 C C . ARG B 1 129 ? 1.671 16.328 20.328 1 90.75 129 ARG B C 1
ATOM 2479 O O . ARG B 1 129 ? 0.822 17.172 20.578 1 90.75 129 ARG B O 1
ATOM 2486 N N . ARG B 1 130 ? 1.539 15.117 20.547 1 88.88 130 ARG B N 1
ATOM 2487 C CA . ARG B 1 130 ? 0.314 14.609 21.172 1 88.88 130 ARG B CA 1
ATOM 2488 C C . ARG B 1 130 ? 0.159 15.133 22.594 1 88.88 130 ARG B C 1
ATOM 2490 O O . ARG B 1 130 ? -0.947 15.469 23.016 1 88.88 130 ARG B O 1
ATOM 2497 N N . GLU B 1 131 ? 1.225 15.102 23.281 1 90.5 131 GLU B N 1
ATOM 2498 C CA . GLU B 1 131 ? 1.216 15.609 24.656 1 90.5 131 GLU B CA 1
ATOM 2499 C C . GLU B 1 131 ? 0.899 17.094 24.688 1 90.5 131 GLU B C 1
ATOM 2501 O O . GLU B 1 131 ? 0.149 17.562 25.562 1 90.5 131 GLU B O 1
ATOM 2506 N N . ALA B 1 132 ? 1.5 17.781 23.766 1 89.75 132 ALA B N 1
ATOM 2507 C CA . ALA B 1 132 ? 1.242 19.219 23.688 1 89.75 132 ALA B CA 1
ATOM 2508 C C . ALA B 1 132 ? -0.228 19.5 23.391 1 89.75 132 ALA B C 1
ATOM 2510 O O . ALA B 1 132 ? -0.83 20.391 23.984 1 89.75 132 ALA B O 1
ATOM 2511 N N . GLU B 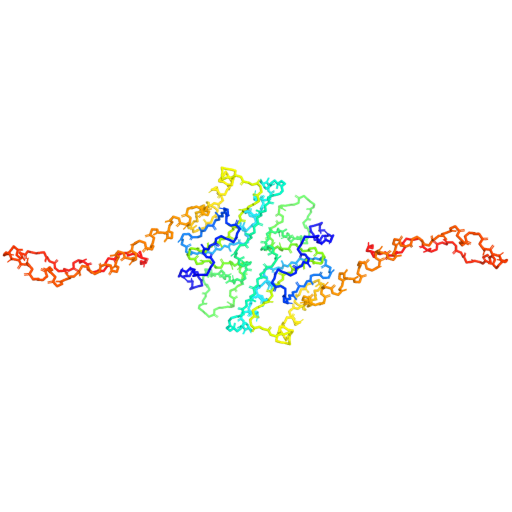1 133 ? -0.737 18.734 22.484 1 86.75 133 GLU B N 1
ATOM 2512 C CA . GLU B 1 133 ? -2.145 18.891 22.125 1 86.75 133 GLU B CA 1
ATOM 2513 C C . GLU B 1 133 ? -3.051 18.562 23.312 1 86.75 133 GLU B C 1
ATOM 2515 O O . GLU B 1 133 ? -4.074 19.234 23.516 1 86.75 133 GLU B O 1
ATOM 2520 N N . ARG B 1 134 ? -2.701 17.625 24.062 1 86.75 134 ARG B N 1
ATOM 2521 C CA . ARG B 1 134 ? -3.453 17.234 25.25 1 86.75 134 ARG B CA 1
ATOM 2522 C C . ARG B 1 134 ? -3.422 18.344 26.297 1 86.75 134 ARG B C 1
ATOM 2524 O O . ARG B 1 134 ? -4.441 18.641 26.922 1 86.75 134 ARG B O 1
ATOM 2531 N N . GLU B 1 135 ? -2.26 18.891 26.5 1 86.94 135 GLU B N 1
ATOM 2532 C CA . GLU B 1 135 ? -2.096 19.984 27.453 1 86.94 135 GLU B CA 1
ATOM 2533 C C . GLU B 1 135 ? -2.926 21.203 27.047 1 86.94 135 GLU B C 1
ATOM 2535 O O . GLU B 1 135 ? -3.564 21.828 27.891 1 86.94 135 GLU B O 1
ATOM 2540 N N . ILE B 1 136 ? -2.865 21.484 25.797 1 86.56 136 ILE B N 1
ATOM 2541 C CA . ILE B 1 136 ? -3.641 22.594 25.281 1 86.56 136 ILE B CA 1
ATOM 2542 C C . ILE B 1 136 ? -5.133 22.328 25.469 1 86.56 136 ILE B C 1
ATOM 2544 O O . ILE B 1 136 ? -5.883 23.203 25.891 1 86.56 136 ILE B O 1
ATOM 2548 N N . ALA B 1 137 ? -5.523 21.125 25.25 1 83.5 137 ALA B N 1
ATOM 2549 C CA . ALA B 1 137 ? -6.922 20.734 25.391 1 83.5 137 ALA B CA 1
ATOM 2550 C C . ALA B 1 137 ? -7.359 20.781 26.859 1 83.5 137 ALA B C 1
ATOM 2552 O O . ALA B 1 137 ? -8.477 21.203 27.156 1 83.5 137 ALA B O 1
ATOM 2553 N N . GLU B 1 138 ? -6.508 20.312 27.688 1 82.62 138 GLU B N 1
ATOM 2554 C CA . GLU B 1 138 ? -6.793 20.312 29.125 1 82.62 138 GLU B CA 1
ATOM 2555 C C . GLU B 1 138 ? -6.828 21.734 29.672 1 82.62 138 GLU B C 1
ATOM 2557 O O . GLU B 1 138 ? -7.637 22.047 30.547 1 82.62 138 GLU B O 1
ATOM 2562 N N . HIS B 1 139 ? -5.906 22.438 29.234 1 76.44 139 HIS B N 1
ATOM 2563 C CA . HIS B 1 139 ? -5.84 23.828 29.672 1 76.44 139 HIS B CA 1
ATOM 2564 C C . HIS B 1 139 ? -6.961 24.656 29.062 1 76.44 139 HIS B C 1
ATOM 2566 O O . HIS B 1 139 ? -7.418 25.641 29.656 1 76.44 139 HIS B O 1
ATOM 2572 N N . ASN B 1 140 ? -7.203 24.281 27.781 1 63.59 140 ASN B N 1
ATOM 2573 C CA . ASN B 1 140 ? -8.375 24.906 27.172 1 63.59 140 ASN B CA 1
ATOM 2574 C C . ASN B 1 140 ? -9.648 24.562 27.938 1 63.59 140 ASN B C 1
ATOM 2576 O O . ASN B 1 140 ? -10.602 25.344 27.953 1 63.59 140 ASN B O 1
ATOM 2580 N N . GLU B 1 141 ? -9.656 23.391 28.484 1 56.03 141 GLU B N 1
ATOM 2581 C CA . GLU B 1 141 ? -10.766 23.016 29.359 1 56.03 141 GLU B CA 1
ATOM 2582 C C . GLU B 1 141 ? -10.734 23.812 30.656 1 56.03 141 GLU B C 1
ATOM 2584 O O . GLU B 1 141 ? -11.711 23.812 31.422 1 56.03 141 GLU B O 1
ATOM 2589 N N . ASN B 1 142 ? -9.547 24.25 30.969 1 48.78 142 ASN B N 1
ATOM 2590 C CA . ASN B 1 142 ? -9.562 25.156 32.125 1 48.78 142 ASN B CA 1
ATOM 2591 C C . ASN B 1 142 ? -10.328 26.438 31.812 1 48.78 142 ASN B C 1
ATOM 2593 O O . ASN B 1 142 ? -9.883 27.25 31.016 1 48.78 142 ASN B O 1
ATOM 2597 N N . PRO B 1 143 ? -11.656 26.406 31.812 1 44.75 143 PRO B N 1
ATOM 2598 C CA . PRO B 1 143 ? -12.555 27.562 31.688 1 44.75 143 PRO B CA 1
ATOM 2599 C C . PRO B 1 143 ? -12.031 28.797 32.406 1 44.75 143 PRO B C 1
ATOM 2601 O O . PRO B 1 143 ? -11.617 28.719 33.562 1 44.75 143 PRO B O 1
ATOM 2604 N N . PHE B 1 144 ? -11.328 29.672 31.891 1 42.66 144 PHE B N 1
ATOM 2605 C CA . PHE B 1 144 ? -11.477 31 32.5 1 42.66 144 PHE B CA 1
ATOM 2606 C C . PHE B 1 144 ? -12.875 31.188 33.062 1 42.66 144 PHE B C 1
ATOM 2608 O O . PHE B 1 144 ? -13.867 31 32.344 1 42.66 144 PHE B O 1
ATOM 2615 N N . ASN B 1 145 ? -13.094 30.781 34.281 1 42.19 145 ASN B N 1
ATOM 2616 C CA . ASN B 1 145 ? -14.242 31.188 35.062 1 42.19 145 ASN B CA 1
ATOM 2617 C C . ASN B 1 145 ? -14.656 32.625 34.781 1 42.19 145 ASN B C 1
ATOM 2619 O O . ASN B 1 145 ? -13.992 33.562 35.188 1 42.19 145 ASN B O 1
ATOM 2623 N N . TRP B 1 146 ? -15.016 32.906 33.562 1 40.59 146 TRP B N 1
ATOM 2624 C CA . TRP B 1 146 ? -15.68 34.125 33.188 1 40.59 146 TRP B CA 1
ATOM 2625 C C . TRP B 1 146 ? -16.453 34.719 34.375 1 40.59 146 TRP B C 1
ATOM 2627 O O . TRP B 1 146 ? -16.703 35.938 34.406 1 40.59 146 TRP B O 1
ATOM 2637 N N . ASP B 1 147 ? -16.781 33.781 35.188 1 41.56 147 ASP B N 1
ATOM 2638 C CA . ASP B 1 147 ? -17.531 34.312 36.344 1 41.56 147 ASP B CA 1
ATOM 2639 C C . ASP B 1 147 ? -16.656 35.281 37.156 1 41.56 147 ASP B C 1
ATOM 2641 O O . ASP B 1 147 ? -17.141 36.281 37.656 1 41.56 147 ASP B O 1
ATOM 2645 N N . ARG B 1 148 ? -15.398 34.938 37.219 1 39.12 148 ARG B N 1
ATOM 2646 C CA . ARG B 1 148 ? -14.625 35.844 38.062 1 39.12 148 ARG B CA 1
ATOM 2647 C C . ARG B 1 148 ? -14.297 37.125 37.344 1 39.12 148 ARG B C 1
ATOM 2649 O O . ARG B 1 148 ? -14.039 38.156 38 1 39.12 148 ARG B O 1
ATOM 2656 N N . VAL B 1 149 ? -14.094 36.938 36 1 39.28 149 VAL B N 1
ATOM 2657 C CA . VAL B 1 149 ? -13.742 38.156 35.312 1 39.28 149 VAL B CA 1
ATOM 2658 C C . VAL B 1 149 ? -14.953 39.094 35.25 1 39.28 149 VAL B C 1
ATOM 2660 O O . VAL B 1 149 ? -14.805 40.312 35.25 1 39.28 149 VAL B O 1
ATOM 2663 N N . ILE B 1 150 ? -16.078 38.375 35.094 1 40.38 150 ILE B N 1
ATOM 2664 C CA . ILE B 1 150 ? -17.234 39.281 35.062 1 40.38 150 ILE B CA 1
ATOM 2665 C C . ILE B 1 150 ? -17.375 40 36.406 1 40.38 150 ILE B C 1
ATOM 2667 O O . ILE B 1 150 ? -17.781 41.188 36.438 1 40.38 150 ILE B O 1
ATOM 2671 N N . LYS B 1 151 ? -17.016 39.281 37.375 1 39.47 151 LYS B N 1
ATOM 2672 C CA . LYS B 1 151 ? -17.297 39.938 38.656 1 39.47 151 LYS B CA 1
ATOM 2673 C C . LYS B 1 151 ? -16.312 41.094 38.906 1 39.47 151 LYS B C 1
ATOM 2675 O O . LYS B 1 151 ? -16.703 42.125 39.469 1 39.47 151 LYS B O 1
ATOM 2680 N N . TYR B 1 152 ? -15.008 40.906 38.5 1 39.06 152 TYR B N 1
ATOM 2681 C CA . TYR B 1 152 ? -14.125 41.969 38.969 1 39.06 152 TYR B CA 1
ATOM 2682 C C . TYR B 1 152 ? -14 43.062 37.906 1 39.06 152 TYR B C 1
ATOM 2684 O O . TYR B 1 152 ? -12.891 43.406 37.469 1 39.06 152 TYR B O 1
ATOM 2692 N N . ASN B 1 153 ? -14.688 43 36.688 1 35.38 153 ASN B N 1
ATOM 2693 C CA . ASN B 1 153 ? -14.586 44.125 35.812 1 35.38 153 ASN B CA 1
ATOM 2694 C C . ASN B 1 153 ? -14.875 45.438 36.531 1 35.38 153 ASN B C 1
ATOM 2696 O O . ASN B 1 153 ? -16.031 45.781 36.781 1 35.38 153 ASN B O 1
ATOM 2700 N N . MET B 1 154 ? -13.992 45.75 37.375 1 33.5 154 MET B N 1
ATOM 2701 C CA . MET B 1 154 ? -14.047 47.125 37.938 1 33.5 154 MET B CA 1
ATOM 2702 C C . MET B 1 154 ? -14.281 48.156 36.844 1 33.5 154 MET B C 1
ATOM 2704 O O . MET B 1 154 ? -15.188 48.969 36.938 1 33.5 154 MET B O 1
ATOM 2708 N N . GLN B 1 155 ? -13.188 49.156 36.625 1 32.94 155 GLN B N 1
ATOM 2709 C CA . GLN B 1 155 ? -13.188 50.531 36.156 1 32.94 155 GLN B CA 1
ATOM 2710 C C . GLN B 1 155 ? -13.547 50.625 34.656 1 32.94 155 GLN B C 1
ATOM 2712 O O . GLN B 1 155 ? -13.484 49.594 33.969 1 32.94 155 GLN B O 1
ATOM 2717 N N . ASN B 1 156 ? -13.75 52.031 34.094 1 31.23 156 ASN B N 1
ATOM 2718 C CA . ASN B 1 156 ? -14.352 52.781 33 1 31.23 156 ASN B CA 1
ATOM 2719 C C . ASN B 1 156 ? -13.695 52.469 31.672 1 31.23 156 ASN B C 1
ATOM 2721 O O . ASN B 1 156 ? -13.836 53.219 30.703 1 31.23 156 ASN B O 1
ATOM 2725 N N . CYS B 1 157 ? -12.5 51.875 31.656 1 30.36 157 CYS B N 1
ATOM 2726 C CA . CYS B 1 157 ? -11.805 52.219 30.422 1 30.36 157 CYS B CA 1
ATOM 2727 C C . CYS B 1 157 ? -12.477 51.531 29.219 1 30.36 157 CYS B C 1
ATOM 2729 O O . CYS B 1 157 ? -12.156 50.406 28.891 1 30.36 157 CYS B O 1
ATOM 2731 N N . THR B 1 158 ? -13.812 51.531 29.188 1 30.91 158 THR B N 1
ATOM 2732 C CA . THR B 1 158 ? -14.516 50.75 28.188 1 30.91 158 THR B CA 1
ATOM 2733 C C . THR B 1 158 ? -14.18 51.219 26.781 1 30.91 158 THR B C 1
ATOM 2735 O O . THR B 1 158 ? -14.867 50.875 25.828 1 30.91 158 THR B O 1
ATOM 2738 N N . SER B 1 159 ? -13.195 52.188 26.781 1 28.48 159 SER B N 1
ATOM 2739 C CA . SER B 1 159 ? -13.508 52.875 25.531 1 28.48 159 SER B CA 1
ATOM 2740 C C . SER B 1 159 ? -13.648 51.875 24.391 1 28.48 159 SER B C 1
ATOM 2742 O O . SER B 1 159 ? -14.664 51.875 23.688 1 28.48 159 SER B O 1
ATOM 2744 N N . TRP B 1 160 ? -12.734 52.031 23.344 1 29.59 160 TRP B N 1
ATOM 2745 C CA . TRP B 1 160 ? -12.883 52.094 21.906 1 29.59 160 TRP B CA 1
ATOM 2746 C C . TRP B 1 160 ? -12.852 50.688 21.281 1 29.59 160 TRP B C 1
ATOM 2748 O O . TRP B 1 160 ? -12.828 50.562 20.062 1 29.59 160 TRP B O 1
ATOM 2758 N N . LEU B 1 161 ? -12.508 49.625 22.047 1 28.05 161 LEU B N 1
ATOM 2759 C CA . LEU B 1 161 ? -12.039 48.656 21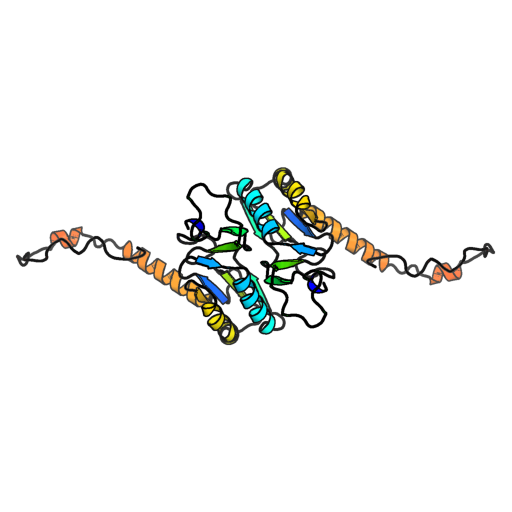.062 1 28.05 161 LEU B CA 1
ATOM 2760 C C . LEU B 1 161 ? -13.203 48.094 20.266 1 28.05 161 LEU B C 1
ATOM 2762 O O . LEU B 1 161 ? -14.266 47.812 20.812 1 28.05 161 LEU B O 1
ATOM 2766 N N . SER B 1 162 ? -13.25 48.562 19.078 1 28.23 162 SER B N 1
ATOM 2767 C CA . SER B 1 162 ? -14.203 48.125 18.062 1 28.23 162 SER B CA 1
ATOM 2768 C C . SER B 1 162 ? -14.305 46.625 17.969 1 28.23 162 SER B C 1
ATOM 2770 O O . SER B 1 162 ? -13.328 45.906 18.234 1 28.23 162 SER B O 1
ATOM 2772 N N . HIS B 1 163 ? -15.414 46.031 18.312 1 28.36 163 HIS B N 1
ATOM 2773 C CA . HIS B 1 163 ? -15.953 44.688 18.391 1 28.36 163 HIS B CA 1
ATOM 2774 C C . HIS B 1 163 ? -15.609 43.875 17.156 1 28.36 163 HIS B C 1
ATOM 2776 O O . HIS B 1 163 ? -15.977 42.719 17.047 1 28.36 163 HIS B O 1
ATOM 2782 N N . TYR B 1 164 ? -15.289 44.562 16.031 1 28.73 164 TYR B N 1
ATOM 2783 C CA . TYR B 1 164 ? -15.469 43.781 14.805 1 28.73 164 TYR B CA 1
ATOM 2784 C C . TYR B 1 164 ? -14.523 42.594 14.766 1 28.73 164 TYR B C 1
ATOM 2786 O O . TYR B 1 164 ? -14.906 41.5 14.336 1 28.73 164 TYR B O 1
ATOM 2794 N N . ASP B 1 165 ? -13.188 42.875 15.023 1 25.83 165 ASP B N 1
ATOM 2795 C CA . ASP B 1 165 ? -12.227 42.031 14.328 1 25.83 165 ASP B CA 1
ATOM 2796 C C . ASP B 1 165 ? -12.117 40.656 14.984 1 25.83 165 ASP B C 1
ATOM 2798 O O . ASP B 1 165 ? -11.383 39.781 14.516 1 25.83 165 ASP B O 1
ATOM 2802 N N . ILE B 1 166 ? -12.5 40.469 16.188 1 27.7 166 ILE B N 1
ATOM 2803 C CA . ILE B 1 166 ? -11.852 39.344 16.891 1 27.7 166 ILE B CA 1
ATOM 2804 C C . ILE B 1 166 ? -12.414 38.031 16.391 1 27.7 166 ILE B C 1
ATOM 2806 O O . ILE B 1 166 ? -11.852 36.969 16.672 1 27.7 166 ILE B O 1
ATOM 2810 N N . MET B 1 167 ? -13.602 37.875 16.094 1 28.3 167 MET B N 1
ATOM 2811 C CA . MET B 1 167 ? -14.148 36.5 16.156 1 28.3 167 MET B CA 1
ATOM 2812 C C . MET B 1 167 ? -13.523 35.625 15.078 1 28.3 167 MET B C 1
ATOM 2814 O O . MET B 1 167 ? -13.43 34.406 15.25 1 28.3 167 MET B O 1
ATOM 2818 N N . TRP B 1 168 ? -13.375 36 13.797 1 27.53 168 TRP B N 1
ATOM 2819 C CA . TRP B 1 168 ? -13.25 35.031 12.719 1 27.53 168 TRP B CA 1
ATOM 2820 C C . TRP B 1 168 ? -11.852 34.406 12.695 1 27.53 168 TRP B C 1
ATOM 2822 O O . TRP B 1 168 ? -11.414 33.875 11.672 1 27.53 168 TRP B O 1
ATOM 2832 N N . LYS B 1 169 ? -11.055 34.594 13.625 1 28.23 169 LYS B N 1
ATOM 2833 C CA . LYS B 1 169 ? -9.664 34.219 13.375 1 28.23 169 LYS B CA 1
ATOM 2834 C C . LYS B 1 169 ? -9.555 32.844 12.711 1 28.23 169 LYS B C 1
ATOM 2836 O O . LYS B 1 169 ? -10.391 31.984 12.945 1 28.23 169 LYS B O 1
ATOM 2841 N N . GLY B 1 170 ? -8.289 32.531 11.914 1 30.25 170 GLY B N 1
ATOM 2842 C CA . GLY B 1 170 ? -7.598 32 10.75 1 30.25 170 GLY B CA 1
ATOM 2843 C C . GLY B 1 170 ? -7.223 30.547 10.891 1 30.25 170 GLY B C 1
ATOM 2844 O O . GLY B 1 170 ? -6.34 30.047 10.188 1 30.25 170 GLY B O 1
ATOM 2845 N N . ARG B 1 171 ? -7.723 29.781 11.742 1 29.92 171 ARG B N 1
ATOM 2846 C CA . ARG B 1 171 ? -6.934 28.578 11.539 1 29.92 171 ARG B CA 1
ATOM 2847 C C . ARG B 1 171 ? -7.125 28.031 10.125 1 29.92 171 ARG B C 1
ATOM 2849 O O . ARG B 1 171 ? -6.148 27.781 9.414 1 29.92 171 ARG B O 1
ATOM 2856 N N . TYR B 1 172 ? -7.512 26.688 9.828 1 29.39 172 TYR B N 1
ATOM 2857 C CA . TYR B 1 172 ? -7.539 26.031 8.531 1 29.39 172 TYR B CA 1
ATOM 2858 C C . TYR B 1 172 ? -8.602 26.641 7.629 1 29.39 172 TYR B C 1
ATOM 2860 O O . TYR B 1 172 ? -9.797 26.453 7.844 1 29.39 172 TYR B O 1
ATOM 2868 N N . ARG B 1 173 ? -8.594 27.922 7.285 1 25.81 173 ARG B N 1
ATOM 2869 C CA . ARG B 1 173 ? -9.398 28.281 6.121 1 25.81 173 ARG B CA 1
ATOM 2870 C C . ARG B 1 173 ? -8.891 27.578 4.867 1 25.81 173 ARG B C 1
ATOM 2872 O O . ARG B 1 173 ? -7.68 27.469 4.652 1 25.81 173 ARG B O 1
#

Solvent-accessible surface area (backbone atoms only — not comparable to full-atom values): 20035 Å² total; per-residue (Å²): 122,72,76,17,56,59,70,44,82,76,52,58,65,67,89,82,55,41,37,34,34,28,24,67,42,38,37,66,44,40,44,65,53,44,24,54,51,49,54,53,48,61,71,68,58,53,83,71,39,51,75,45,76,57,60,71,51,31,38,48,77,40,61,51,76,60,90,79,63,58,92,83,56,74,82,54,62,72,69,48,44,27,21,66,34,25,11,44,25,33,45,34,37,37,41,66,74,64,52,70,68,63,50,47,67,56,48,52,65,53,31,69,69,48,90,37,56,44,39,74,45,38,42,66,57,53,50,51,51,50,50,51,51,49,49,50,50,53,51,62,62,49,64,74,59,54,64,58,53,63,66,64,63,73,86,81,82,63,72,76,80,72,78,73,78,70,74,85,68,74,81,92,124,122,70,76,17,57,60,71,44,82,77,51,57,66,66,88,84,54,41,37,34,33,28,24,66,42,37,36,66,43,40,44,65,53,44,23,54,50,48,54,53,48,62,70,68,56,53,84,68,39,50,75,45,76,57,59,72,51,31,38,47,77,39,61,51,78,60,88,80,61,57,94,83,55,74,82,54,62,72,69,48,43,24,22,66,35,26,12,43,24,34,46,34,36,38,41,65,72,64,52,68,66,61,50,46,68,57,48,54,64,55,32,68,68,50,90,36,55,43,40,74,44,36,42,66,57,53,50,52,50,50,50,50,51,48,50,50,50,53,51,62,62,50,61,75,59,54,65,57,54,62,65,64,64,70,84,80,80,69,71,72,82,72,78,74,76,68,76,77,73,73,76,91,120

Sequence (346 aa):
MIEARGVEEVHTELIHEQYGLAAISGGFITAEDFKFIQERVNKNLRDRQFAIWRVDPPWLPRTKKAQGTRLGGGKGSIQHYVTPVKAKRIILEVGGHITEIEAQSFLLYLCERFSFPVEFVSEKLLMERREAERE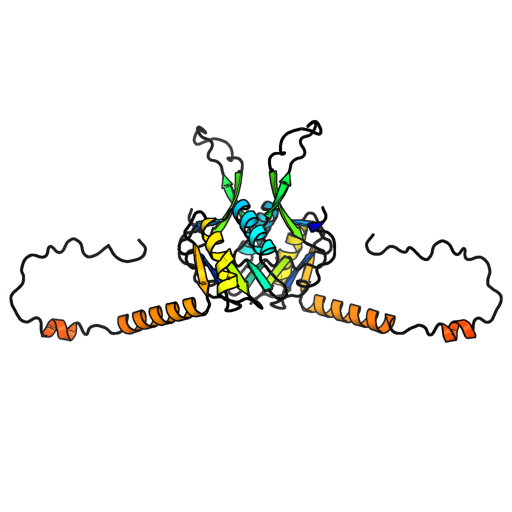IAEHNENPFNWDRVIKYNMQNCTSWLSHYDIMWKGRYRMIEARGVEEVHTELIHEQYGLAAISGGFITAEDFKFIQERVNKNLRDRQFAIWRVDPPWLPRTKKAQGTRLGGGKGSIQHYVTPVKAKRIILEVGGHITEIEAQSFLLYLCERFSFPVEFVSEKLLMERREAEREIAEHNENPFNWDRVIKYNMQNCTSWLSHYDIMWKGRYR

InterPro domains:
  IPR000114 Large ribosomal subunit protein uL16, bacteria [PR00060] (11-23)
  IPR000114 Large ribosomal subunit protein uL16, bacteria [PR00060] (46-75)
  IPR000114 Large ribosomal subunit protein uL16, bacteria [PR00060] (76-105)
  IPR000114 Large ribosomal subunit protein uL16, bacteria [PTHR12220] (4-162)
  IPR016180 Large ribosomal subunit protein uL16 domain [cd01433] (12-121)
  IPR036920 Large ribosomal subunit protein uL16 superfamily [G3DSA:3.90.1170.10] (1-163)
  IPR036920 Large ribosomal subunit protein uL16 superfamily [SSF54686] (5-124)
  IPR047873 Large ribosomal subunit protein uL16 [PF00252] (5-121)